Protein AF-A0A521ZST9-F1 (afdb_monomer_lite)

Sequence (198 aa):
MRGPTRIGIVVSRRSDLTQCVKGLERLALEESAKVVKLLPIMVLNSHWRHRQAVRFLRRLVKLVDCLIVATSDDPHLPAMIDAILRRELHDDRVRVIAVALSGWNHQATRATVLSMESARCHQMILRFGRQKNIGGKGFSRACAKASVGIHLNYTVMLTAGPKPEQLSLRRAIKIGRELKSGVPSQGCASGNLSRTPR

Secondary structure (DSSP, 8-state):
---PEEEEEEESSGGGHHHHHHHHHHHHHHHHTTSEEE---EE--TTS-HHHHHHHHHHHTTT-SEEEEEESS-THHHHHHHHHHHHTS---SSEEEEEEPP-SSHHHHHHHHHHHHT--S--EE-EETTEE--HHHHHHHHHHHHTTT-------------------HHHHHHHHHHTTTT----------------

Structure (mmCIF, N/CA/C/O backbone):
data_AF-A0A521ZST9-F1
#
_entry.id   AF-A0A521ZST9-F1
#
loop_
_atom_site.group_PDB
_atom_site.id
_atom_site.type_symbol
_atom_site.label_atom_id
_atom_site.label_alt_id
_atom_site.label_comp_id
_atom_site.label_asym_id
_atom_site.label_entity_id
_atom_site.label_seq_id
_atom_site.pdbx_PDB_ins_code
_atom_site.Cartn_x
_atom_site.Cartn_y
_atom_site.Cartn_z
_atom_site.occupancy
_atom_site.B_iso_or_equiv
_atom_site.auth_seq_id
_atom_site.auth_comp_id
_atom_site.auth_asym_id
_atom_site.auth_atom_id
_atom_site.pdbx_PDB_model_num
ATOM 1 N N . MET A 1 1 ? -22.284 7.324 14.109 1.00 52.59 1 MET A N 1
ATOM 2 C CA . MET A 1 1 ? -21.284 7.646 13.056 1.00 52.59 1 MET A CA 1
ATOM 3 C C . MET A 1 1 ? -20.396 6.423 12.831 1.00 52.59 1 MET A C 1
ATOM 5 O O . MET A 1 1 ? -20.215 5.675 13.786 1.00 52.59 1 MET A O 1
ATOM 9 N N . ARG A 1 2 ? -19.836 6.198 11.628 1.00 68.69 2 ARG A N 1
ATOM 10 C CA . ARG A 1 2 ? -18.696 5.262 11.480 1.00 68.69 2 ARG A CA 1
ATOM 11 C C . ARG A 1 2 ? -17.460 5.879 12.159 1.00 68.69 2 ARG A C 1
ATOM 13 O O . ARG A 1 2 ? -17.343 7.101 12.203 1.00 68.69 2 ARG A O 1
ATOM 20 N N . GLY A 1 3 ? -16.578 5.043 12.708 1.00 82.81 3 GLY A N 1
ATOM 21 C CA . GLY A 1 3 ? -15.287 5.480 13.256 1.00 82.81 3 GLY A CA 1
ATOM 22 C C . GLY A 1 3 ? -14.263 5.836 12.162 1.00 82.81 3 GLY A C 1
ATOM 23 O O . GLY A 1 3 ? -14.559 5.643 10.982 1.00 82.81 3 GLY A O 1
ATOM 24 N N . PRO A 1 4 ? -13.063 6.324 12.536 1.00 88.00 4 PRO A N 1
ATOM 25 C CA . PRO A 1 4 ? -12.003 6.666 11.585 1.00 88.00 4 PRO A CA 1
ATOM 26 C C . PRO A 1 4 ? -11.599 5.469 10.722 1.00 88.00 4 PRO A C 1
ATOM 28 O O . PRO A 1 4 ? -11.352 4.382 11.250 1.00 88.00 4 PRO A O 1
ATOM 31 N N . THR A 1 5 ? -11.462 5.680 9.411 1.00 89.31 5 THR A N 1
ATOM 32 C CA . THR A 1 5 ? -11.071 4.617 8.472 1.00 89.31 5 THR A CA 1
ATOM 33 C C . THR A 1 5 ? -9.635 4.178 8.744 1.00 89.31 5 THR A C 1
ATOM 35 O O . THR A 1 5 ? -8.707 4.990 8.710 1.00 89.31 5 THR A O 1
ATOM 38 N N . ARG A 1 6 ? -9.421 2.891 9.022 1.00 91.56 6 ARG A N 1
ATOM 39 C CA . ARG A 1 6 ? -8.116 2.376 9.445 1.00 91.56 6 ARG A CA 1
ATOM 40 C C . ARG A 1 6 ? -7.312 1.941 8.222 1.00 91.56 6 ARG A C 1
ATOM 42 O O . ARG A 1 6 ? -7.716 1.032 7.496 1.00 91.56 6 ARG A O 1
ATOM 49 N N . ILE A 1 7 ? -6.178 2.587 7.976 1.00 92.75 7 ILE A N 1
ATOM 50 C CA . ILE A 1 7 ? -5.399 2.416 6.742 1.00 92.75 7 ILE A CA 1
ATOM 51 C C . ILE A 1 7 ? -4.056 1.762 7.063 1.00 92.75 7 ILE A C 1
ATOM 53 O O . ILE A 1 7 ? -3.314 2.229 7.924 1.00 92.75 7 ILE A O 1
ATOM 57 N N . GLY A 1 8 ? -3.725 0.693 6.341 1.00 92.25 8 GLY A N 1
ATOM 58 C CA . GLY A 1 8 ? -2.367 0.162 6.244 1.00 92.25 8 GLY A CA 1
ATOM 59 C C . GLY A 1 8 ? -1.724 0.564 4.919 1.00 92.25 8 GLY A C 1
ATOM 60 O O . GLY A 1 8 ? -2.410 0.728 3.910 1.00 92.25 8 GLY A O 1
ATOM 61 N N . ILE A 1 9 ? -0.401 0.712 4.905 1.00 93.00 9 ILE A N 1
ATOM 62 C CA . ILE A 1 9 ? 0.363 1.029 3.693 1.00 93.00 9 ILE A CA 1
ATOM 63 C C . ILE A 1 9 ? 1.504 0.034 3.558 1.00 93.00 9 ILE A C 1
ATOM 65 O O . ILE A 1 9 ? 2.239 -0.196 4.517 1.00 93.00 9 ILE A O 1
ATOM 69 N N . VAL A 1 10 ? 1.662 -0.519 2.361 1.00 92.19 10 VAL A N 1
ATOM 70 C CA . VAL A 1 10 ? 2.727 -1.451 2.000 1.00 92.19 10 VAL A CA 1
ATOM 71 C C . VAL A 1 10 ? 3.489 -0.896 0.803 1.00 92.19 10 VAL A C 1
ATOM 73 O O . VAL A 1 10 ? 2.869 -0.486 -0.178 1.00 92.19 10 VAL A O 1
ATOM 76 N N . VAL A 1 11 ? 4.820 -0.910 0.863 1.00 92.12 11 VAL A N 1
ATOM 77 C CA . VAL A 1 11 ? 5.685 -0.578 -0.277 1.00 92.12 11 VAL A CA 1
ATOM 78 C C . VAL A 1 11 ? 6.697 -1.685 -0.567 1.00 92.12 11 VAL A C 1
ATOM 80 O O . VAL A 1 11 ? 7.144 -2.358 0.362 1.00 92.12 11 VAL A O 1
ATOM 83 N N . SER A 1 12 ? 7.094 -1.865 -1.830 1.00 88.69 12 SER A N 1
ATOM 84 C CA . SER A 1 12 ? 8.064 -2.912 -2.203 1.00 88.69 12 SER A CA 1
ATOM 85 C C . SER A 1 12 ? 9.460 -2.702 -1.612 1.00 88.69 12 SER A C 1
ATOM 87 O O . SER A 1 12 ? 10.134 -3.659 -1.229 1.00 88.69 12 SER A O 1
ATOM 89 N N . ARG A 1 13 ? 9.912 -1.447 -1.517 1.00 90.06 13 ARG A N 1
ATOM 90 C CA . ARG A 1 13 ? 11.264 -1.081 -1.072 1.00 90.06 13 ARG A CA 1
ATOM 91 C C . ARG A 1 13 ? 11.296 0.314 -0.449 1.00 90.06 13 ARG A C 1
ATOM 93 O O . ARG A 1 13 ? 10.461 1.164 -0.733 1.00 90.06 13 ARG A O 1
ATOM 100 N N . ARG A 1 14 ? 12.305 0.586 0.387 1.00 91.19 14 ARG A N 1
ATOM 101 C CA . ARG A 1 14 ? 12.442 1.873 1.105 1.00 91.19 14 ARG A CA 1
ATOM 102 C C . ARG A 1 14 ? 12.535 3.091 0.166 1.00 91.19 14 ARG A C 1
ATOM 104 O O . ARG A 1 14 ? 12.069 4.163 0.537 1.00 91.19 14 ARG A O 1
ATOM 111 N N . SER A 1 15 ? 13.052 2.928 -1.054 1.00 90.12 15 SER A N 1
ATOM 112 C CA . SER A 1 15 ? 13.114 3.985 -2.077 1.00 90.12 15 SER A CA 1
ATOM 113 C C . SER A 1 15 ? 11.750 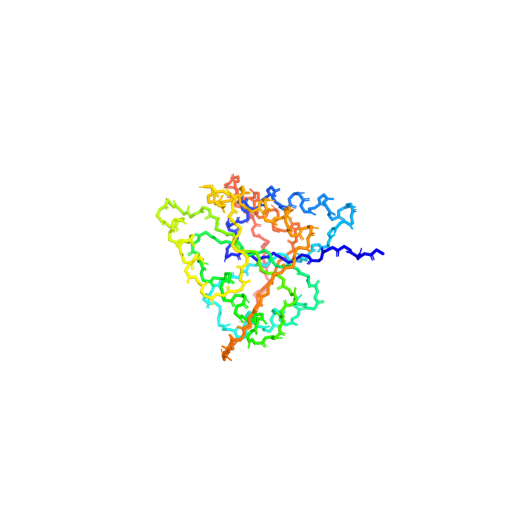4.390 -2.655 1.00 90.12 15 SER A C 1
ATOM 115 O O . SER A 1 15 ? 11.595 5.541 -3.063 1.00 90.12 15 SER A O 1
ATOM 117 N N . ASP A 1 16 ? 10.730 3.524 -2.614 1.00 90.31 16 ASP A N 1
ATOM 118 C CA . ASP A 1 16 ? 9.359 3.851 -3.050 1.00 90.31 16 ASP A CA 1
ATOM 119 C C . ASP A 1 16 ? 8.745 4.996 -2.223 1.00 90.31 16 ASP A C 1
ATOM 121 O O . ASP A 1 16 ? 7.932 5.786 -2.717 1.00 90.31 16 ASP A O 1
ATOM 125 N N . LEU A 1 17 ? 9.170 5.125 -0.960 1.00 92.75 17 LEU A N 1
ATOM 126 C CA . LEU A 1 17 ? 8.681 6.138 -0.023 1.00 92.75 17 LEU A CA 1
ATOM 127 C C . LEU A 1 17 ? 8.917 7.569 -0.530 1.00 92.75 17 LEU A C 1
ATOM 129 O O . LEU A 1 17 ? 8.113 8.448 -0.226 1.00 92.75 17 LEU A O 1
ATOM 133 N N . THR A 1 18 ? 9.948 7.789 -1.357 1.00 93.31 18 THR A N 1
ATOM 134 C CA . THR A 1 18 ? 10.250 9.084 -2.003 1.00 93.31 18 THR A CA 1
ATOM 135 C C . THR A 1 18 ? 9.098 9.600 -2.875 1.00 93.31 18 THR A C 1
ATOM 137 O O . THR A 1 18 ? 8.862 10.808 -2.950 1.00 93.31 18 THR A O 1
ATOM 140 N N . GLN A 1 19 ? 8.339 8.690 -3.495 1.00 92.12 19 GLN A N 1
ATOM 141 C CA . GLN A 1 19 ? 7.158 9.004 -4.302 1.00 92.12 19 GLN A CA 1
ATOM 142 C C . GLN A 1 19 ? 5.890 9.082 -3.441 1.00 92.12 19 GLN A C 1
ATOM 144 O O . GLN A 1 19 ? 4.966 9.828 -3.763 1.00 92.12 19 GLN A O 1
ATOM 149 N N . CYS A 1 20 ? 5.857 8.352 -2.324 1.00 94.06 20 CYS A N 1
ATOM 150 C CA . CYS A 1 20 ? 4.707 8.287 -1.424 1.00 94.06 20 CYS A CA 1
ATOM 151 C C . CYS A 1 20 ? 4.495 9.568 -0.593 1.00 94.06 20 CYS A C 1
ATOM 153 O O . CYS A 1 20 ? 3.366 9.833 -0.182 1.00 94.06 20 CYS A O 1
ATOM 155 N N . VAL A 1 21 ? 5.549 10.369 -0.360 1.00 94.00 21 VAL A N 1
ATOM 156 C CA . VAL A 1 21 ? 5.586 11.512 0.584 1.00 94.00 21 VAL A CA 1
ATOM 157 C C . VAL A 1 21 ? 4.298 12.353 0.607 1.00 94.00 21 VAL A C 1
ATOM 159 O O . VAL A 1 21 ? 3.664 12.436 1.654 1.00 94.00 21 VAL A O 1
ATOM 162 N N . LYS A 1 22 ? 3.837 12.888 -0.536 1.00 92.88 22 LYS A N 1
ATOM 163 C CA . LYS A 1 22 ? 2.637 13.757 -0.589 1.00 92.88 22 LYS A CA 1
ATOM 164 C C . LYS A 1 22 ? 1.322 13.055 -0.215 1.00 92.88 22 LYS A C 1
ATOM 166 O O . LYS A 1 22 ? 0.363 13.713 0.177 1.00 92.88 22 LYS A O 1
ATOM 171 N N . GLY A 1 23 ? 1.242 11.732 -0.360 1.00 93.88 23 GLY A N 1
ATOM 172 C CA . GLY A 1 23 ? 0.107 10.945 0.132 1.00 93.88 23 GLY A CA 1
ATOM 173 C C . GLY A 1 23 ? 0.193 10.686 1.637 1.00 93.88 23 GLY A C 1
ATOM 174 O O . GLY A 1 23 ? -0.817 10.773 2.327 1.00 93.88 23 GLY A O 1
ATOM 175 N N . LEU A 1 24 ? 1.401 10.449 2.159 1.00 94.69 24 LEU A N 1
ATOM 176 C CA . LEU A 1 24 ? 1.635 10.279 3.599 1.00 94.69 24 LEU A CA 1
ATOM 177 C C . LEU A 1 24 ? 1.376 11.576 4.376 1.00 94.69 24 LEU A C 1
ATOM 179 O O . LEU A 1 24 ? 0.752 11.541 5.430 1.00 94.69 24 LEU A O 1
ATOM 183 N N . GLU A 1 25 ? 1.798 12.718 3.832 1.00 94.88 25 GLU A N 1
ATOM 184 C CA . GLU A 1 25 ? 1.539 14.047 4.400 1.00 94.88 25 GLU A CA 1
ATOM 185 C C . GLU A 1 25 ? 0.033 14.357 4.433 1.00 94.88 25 GLU A C 1
ATOM 187 O O . GLU A 1 25 ? -0.469 14.832 5.449 1.00 94.88 25 GLU A O 1
ATOM 192 N N . ARG A 1 26 ? -0.718 13.987 3.382 1.00 94.56 26 ARG A N 1
ATOM 193 C CA . ARG A 1 26 ? -2.189 14.063 3.387 1.00 94.56 26 ARG A CA 1
ATOM 194 C C . ARG A 1 26 ? -2.807 13.179 4.476 1.00 94.56 26 ARG A C 1
ATOM 196 O O . ARG A 1 26 ? -3.662 13.654 5.216 1.00 94.56 26 ARG A O 1
ATOM 203 N N . LEU A 1 27 ? -2.388 11.916 4.586 1.00 93.25 27 LEU A N 1
ATOM 204 C CA . LEU A 1 27 ? -2.947 11.000 5.586 1.00 93.25 27 LEU A CA 1
ATOM 205 C C . LEU A 1 27 ? -2.609 11.417 7.023 1.00 93.25 27 LEU A C 1
ATOM 207 O O . LEU A 1 27 ? -3.42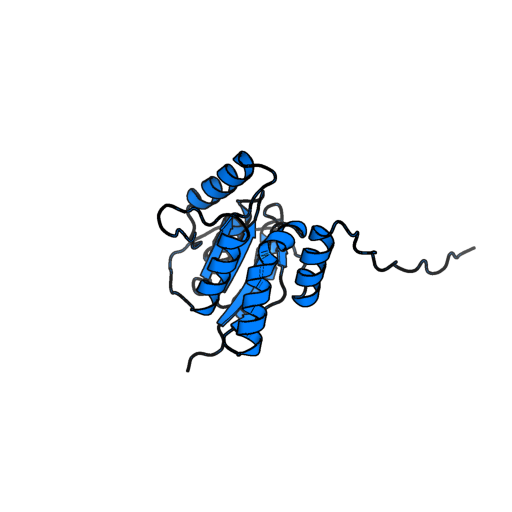6 11.196 7.905 1.00 93.25 27 LEU A O 1
ATOM 211 N N . ALA A 1 28 ? -1.466 12.066 7.263 1.00 93.25 28 ALA A N 1
ATOM 212 C CA . ALA A 1 28 ? -1.138 12.631 8.573 1.00 93.25 28 ALA A CA 1
ATOM 213 C C . ALA A 1 28 ? -2.077 13.792 8.967 1.00 93.25 28 ALA A C 1
ATOM 215 O O . ALA A 1 28 ? -2.473 13.898 10.128 1.00 93.25 28 ALA A O 1
ATOM 216 N N . LEU A 1 29 ? -2.488 14.630 8.005 1.00 93.75 29 LEU A N 1
ATOM 217 C CA . LEU A 1 29 ? -3.507 15.663 8.232 1.00 93.75 29 LEU A CA 1
ATOM 218 C C . LEU A 1 29 ? -4.882 15.031 8.505 1.00 93.75 29 LEU A C 1
ATOM 220 O O . LEU A 1 29 ? -5.529 15.377 9.493 1.00 93.75 29 LEU A O 1
ATOM 224 N N . GLU A 1 30 ? -5.296 14.052 7.695 1.00 92.88 30 GLU A N 1
ATOM 225 C CA . GLU A 1 30 ? -6.561 13.319 7.881 1.00 92.88 30 GLU A CA 1
ATOM 226 C C . GLU A 1 30 ? -6.585 12.502 9.195 1.00 92.88 30 GLU A C 1
ATOM 228 O O . GLU A 1 30 ? -7.649 12.321 9.788 1.00 92.88 30 GLU A O 1
ATOM 233 N N . GLU A 1 31 ? -5.430 12.049 9.694 1.00 92.50 31 GLU A N 1
ATOM 234 C CA . GLU A 1 31 ? -5.282 11.395 11.003 1.00 92.50 31 GLU A CA 1
ATOM 235 C C . GLU A 1 31 ? -5.409 12.397 12.157 1.00 92.50 31 GLU A C 1
ATOM 237 O O . GLU A 1 31 ? -6.136 12.139 13.117 1.00 92.50 31 GLU A O 1
ATOM 242 N N . SER A 1 32 ? -4.785 13.577 12.049 1.00 90.94 32 SER A N 1
ATOM 243 C CA . SER A 1 32 ? -4.935 14.641 13.055 1.00 90.94 32 SER A CA 1
ATOM 244 C C . SER A 1 32 ? -6.386 15.136 13.172 1.00 90.94 32 SER A C 1
ATOM 246 O O . SER A 1 32 ? -6.866 15.405 14.273 1.00 90.94 32 SER A O 1
ATOM 248 N N . ALA A 1 33 ? -7.117 15.141 12.052 1.00 91.75 33 ALA A N 1
ATOM 249 C CA . ALA A 1 33 ? -8.547 15.430 11.978 1.00 91.75 33 ALA A CA 1
ATOM 250 C C . ALA A 1 33 ? -9.451 14.249 12.402 1.00 91.75 33 ALA A C 1
ATOM 252 O O . ALA A 1 33 ? -10.673 14.364 12.335 1.00 91.75 33 ALA A O 1
ATOM 253 N N . LYS A 1 34 ? -8.878 13.112 12.831 1.00 91.38 34 LYS A N 1
ATOM 254 C CA . LYS A 1 34 ? -9.589 11.878 13.225 1.00 91.38 34 LYS A CA 1
ATOM 255 C C . LYS A 1 34 ? -10.499 11.292 12.127 1.00 91.38 34 LYS A C 1
ATOM 257 O O . LYS A 1 34 ? -11.449 10.576 12.436 1.00 91.38 34 LYS A O 1
ATOM 262 N N . VAL A 1 35 ? -10.205 11.561 10.852 1.00 90.12 35 VAL A N 1
ATOM 263 C CA . VAL A 1 35 ? -10.904 10.979 9.686 1.00 90.12 35 VAL A CA 1
ATOM 264 C C . VAL A 1 35 ? -10.354 9.586 9.373 1.00 90.12 35 VAL A C 1
ATOM 266 O O . VAL A 1 35 ? -11.106 8.669 9.034 1.00 90.12 35 VAL A O 1
ATOM 269 N N . VAL A 1 36 ? -9.041 9.406 9.530 1.00 90.75 36 VAL A N 1
ATOM 270 C CA . VAL A 1 36 ? -8.360 8.113 9.379 1.00 90.75 36 VAL A CA 1
ATOM 271 C C . VAL A 1 36 ? -7.577 7.742 10.633 1.00 90.75 36 VAL A C 1
ATOM 273 O O . VAL A 1 36 ? -7.308 8.580 11.490 1.00 90.75 36 VAL A O 1
ATOM 276 N N . LYS A 1 37 ? -7.185 6.471 10.722 1.00 91.44 37 LYS A N 1
ATOM 277 C CA . LYS A 1 37 ? -6.164 5.987 11.655 1.00 91.44 37 LYS A CA 1
ATOM 278 C C . LYS A 1 37 ? -5.109 5.232 10.859 1.00 91.44 37 LYS A C 1
ATOM 280 O O . LYS A 1 37 ? -5.421 4.210 10.244 1.00 91.44 37 LYS A O 1
ATOM 285 N N . LEU A 1 38 ? -3.881 5.732 10.842 1.00 88.00 38 LEU A N 1
ATOM 286 C CA . LEU A 1 38 ? -2.803 5.202 10.024 1.00 88.00 38 LEU A CA 1
ATOM 287 C C . LEU A 1 38 ? -1.974 4.191 10.824 1.00 88.00 38 LEU A C 1
ATOM 289 O O . LEU A 1 38 ? -1.477 4.460 11.916 1.00 88.00 38 LEU A O 1
ATOM 293 N N . LEU A 1 39 ? -1.834 2.987 10.279 1.00 87.81 39 LEU A N 1
ATOM 294 C CA . LEU A 1 39 ? -1.008 1.942 10.872 1.00 87.81 39 LEU A CA 1
ATOM 295 C C . LEU A 1 39 ? 0.470 2.070 10.454 1.00 87.81 39 LEU A C 1
ATOM 297 O O . LEU A 1 39 ? 0.777 2.729 9.456 1.00 87.81 39 LEU A O 1
ATOM 301 N N . PRO A 1 40 ? 1.397 1.423 11.194 1.00 83.06 40 PRO A N 1
ATOM 302 C CA . PRO A 1 40 ? 2.804 1.287 10.813 1.00 83.06 40 PRO A CA 1
ATOM 303 C C . PRO A 1 40 ? 2.979 0.926 9.328 1.00 83.06 40 PRO A C 1
ATOM 305 O O . PRO A 1 40 ? 2.350 -0.011 8.843 1.00 83.06 40 PRO A O 1
ATOM 308 N N . ILE A 1 41 ? 3.812 1.676 8.600 1.00 87.06 41 ILE A N 1
ATOM 309 C CA . ILE A 1 41 ? 4.038 1.487 7.160 1.00 87.06 41 ILE A CA 1
ATOM 310 C C . ILE A 1 41 ? 4.976 0.298 6.943 1.00 87.06 41 ILE A C 1
ATOM 312 O O . ILE A 1 41 ? 6.033 0.191 7.560 1.00 87.06 41 ILE A O 1
ATOM 316 N N . MET A 1 42 ? 4.603 -0.603 6.045 1.00 86.50 42 MET A N 1
ATOM 317 C CA . MET A 1 42 ? 5.317 -1.852 5.806 1.00 86.50 42 MET A CA 1
ATOM 318 C C . MET A 1 42 ? 6.220 -1.735 4.582 1.00 86.50 42 MET A C 1
ATOM 320 O O . MET A 1 42 ? 5.826 -1.160 3.568 1.00 86.50 42 MET A O 1
ATOM 324 N N . VAL A 1 43 ? 7.401 -2.346 4.656 1.00 87.38 43 VAL A N 1
ATOM 325 C CA . VAL A 1 43 ? 8.222 -2.655 3.481 1.00 87.38 43 VAL A CA 1
ATOM 326 C C . VAL A 1 43 ? 8.165 -4.168 3.298 1.00 87.38 43 VAL A C 1
ATOM 328 O O . VAL A 1 43 ? 8.488 -4.900 4.228 1.00 87.38 43 VAL A O 1
ATOM 331 N N . LEU A 1 44 ? 7.678 -4.624 2.148 1.00 83.88 44 LEU A N 1
ATOM 332 C CA . LEU A 1 44 ? 7.356 -6.023 1.844 1.00 83.88 44 LEU A CA 1
ATOM 333 C C . LEU A 1 44 ? 7.480 -6.199 0.331 1.00 83.88 44 LEU A C 1
ATOM 335 O O . LEU A 1 44 ? 6.842 -5.437 -0.381 1.00 83.88 44 LEU A O 1
ATOM 339 N N . ASN A 1 45 ? 8.231 -7.184 -0.165 1.00 81.38 45 ASN A N 1
ATOM 340 C CA . ASN A 1 45 ? 8.292 -7.493 -1.604 1.00 81.38 45 ASN A CA 1
ATOM 341 C C . ASN A 1 45 ? 7.723 -8.892 -1.909 1.00 81.38 45 ASN A C 1
ATOM 343 O O . ASN A 1 45 ? 7.583 -9.720 -1.006 1.00 81.38 45 ASN A O 1
ATOM 347 N N . SER A 1 46 ? 7.356 -9.159 -3.163 1.00 77.44 46 SER A N 1
ATOM 348 C CA . SER A 1 46 ? 6.673 -10.401 -3.562 1.00 77.44 46 SER A CA 1
ATOM 349 C C . SER A 1 46 ? 7.530 -11.664 -3.453 1.00 77.44 46 SER A C 1
ATOM 351 O O . SER A 1 46 ? 6.988 -12.760 -3.319 1.00 77.44 46 SER A O 1
ATOM 353 N N . HIS A 1 47 ? 8.861 -11.538 -3.406 1.00 74.31 47 HIS A N 1
ATOM 354 C CA . HIS A 1 47 ? 9.765 -12.666 -3.156 1.00 74.31 47 HIS A CA 1
ATOM 355 C C . HIS A 1 47 ? 9.729 -13.151 -1.691 1.00 74.31 47 HIS A C 1
ATOM 357 O O . HIS A 1 47 ? 10.416 -14.109 -1.321 1.00 74.31 47 HIS A O 1
ATOM 363 N N . TRP A 1 48 ? 8.919 -12.530 -0.826 1.00 67.19 48 TRP A N 1
ATOM 364 C CA . TRP A 1 48 ? 8.708 -13.014 0.532 1.00 67.19 48 TRP A CA 1
ATOM 365 C C . TRP A 1 48 ? 7.819 -14.259 0.504 1.00 67.19 48 TRP A C 1
ATOM 367 O O . TRP A 1 48 ? 6.638 -14.208 0.174 1.00 67.19 48 TRP A O 1
ATOM 377 N N . ARG A 1 49 ? 8.407 -15.383 0.930 1.00 64.31 49 ARG A N 1
ATOM 378 C CA . ARG A 1 49 ? 7.757 -16.684 1.190 1.00 64.31 49 ARG A CA 1
ATOM 379 C C . ARG A 1 49 ? 6.297 -16.510 1.701 1.00 64.31 49 ARG A C 1
ATOM 381 O O . ARG A 1 49 ? 6.051 -15.771 2.639 1.00 64.31 49 ARG A O 1
ATOM 388 N N . HIS A 1 50 ? 5.312 -17.211 1.143 1.00 69.56 50 HIS A N 1
ATOM 389 C CA . HIS A 1 50 ? 3.885 -16.832 1.252 1.00 69.56 50 HIS A CA 1
ATOM 390 C C . HIS A 1 50 ? 3.251 -16.669 2.673 1.00 69.56 50 HIS A C 1
ATOM 392 O O . HIS A 1 50 ? 2.725 -15.598 2.984 1.00 69.56 50 HIS A O 1
ATOM 398 N N . ARG A 1 51 ? 3.381 -17.648 3.600 1.00 67.25 51 ARG A N 1
ATOM 399 C CA . ARG A 1 51 ? 3.004 -17.512 5.041 1.00 67.25 51 ARG A CA 1
ATOM 400 C C . ARG A 1 51 ? 3.698 -16.322 5.716 1.00 67.25 51 ARG A C 1
ATOM 402 O O . ARG A 1 51 ? 3.254 -15.965 6.808 1.00 67.25 51 ARG A O 1
ATOM 409 N N . GLN A 1 52 ? 4.768 -15.739 5.143 1.00 74.88 52 GLN A N 1
ATOM 410 C CA . GLN A 1 52 ? 5.343 -14.486 5.640 1.00 74.88 52 GLN A CA 1
ATOM 411 C C . GLN A 1 52 ? 4.222 -13.445 5.661 1.00 74.88 52 GLN A C 1
ATOM 413 O O . GLN A 1 52 ? 3.672 -13.116 6.716 1.00 74.88 52 GLN A O 1
ATOM 418 N N . ALA A 1 53 ? 3.843 -13.000 4.465 1.00 75.94 53 ALA A N 1
ATOM 419 C CA . ALA A 1 53 ? 2.817 -12.008 4.259 1.00 75.94 53 ALA A CA 1
ATOM 420 C C . ALA A 1 53 ? 1.502 -12.461 4.911 1.00 75.94 53 ALA A C 1
ATOM 422 O O . ALA A 1 53 ? 0.902 -11.654 5.603 1.00 75.94 53 ALA A O 1
ATOM 423 N N . VAL A 1 54 ? 1.124 -13.746 4.871 1.00 79.69 54 VAL A N 1
ATOM 424 C CA . VAL A 1 54 ? -0.093 -14.236 5.557 1.00 79.69 54 VAL A CA 1
ATOM 425 C C . VAL A 1 54 ?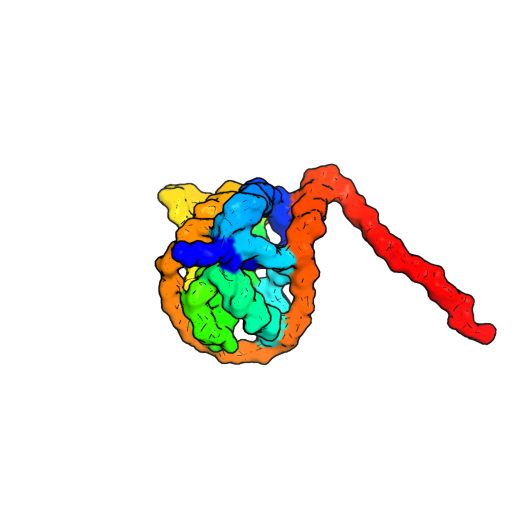 -0.063 -14.038 7.068 1.00 79.69 54 VAL A C 1
ATOM 427 O O . VAL A 1 54 ? -0.997 -13.458 7.610 1.00 79.69 54 VAL A O 1
ATOM 430 N N . ARG A 1 55 ? 0.959 -14.510 7.796 1.00 83.56 55 ARG A N 1
ATOM 431 C CA . ARG A 1 55 ? 0.951 -14.444 9.274 1.00 83.56 55 ARG A CA 1
ATOM 432 C C . ARG A 1 55 ? 1.002 -13.011 9.795 1.00 83.56 55 ARG A C 1
ATOM 434 O O . ARG A 1 55 ? 0.538 -12.746 10.903 1.00 83.56 55 ARG A O 1
ATOM 441 N N . PHE A 1 56 ? 1.532 -12.099 8.990 1.00 83.81 56 PHE A N 1
ATOM 442 C CA . PHE A 1 56 ? 1.487 -10.670 9.245 1.00 83.81 56 PHE A CA 1
ATOM 443 C C . PHE A 1 56 ? 0.143 -10.042 8.850 1.00 83.81 56 PHE A C 1
ATOM 445 O O . PHE A 1 56 ? -0.494 -9.405 9.689 1.00 83.81 56 PHE A O 1
ATOM 452 N N . LEU A 1 57 ? -0.348 -10.289 7.633 1.00 86.25 57 LEU A N 1
ATOM 453 C CA . LEU A 1 57 ? -1.644 -9.806 7.157 1.00 86.25 57 LEU A CA 1
ATOM 454 C C . LEU A 1 57 ? -2.781 -10.305 8.065 1.00 86.25 57 LEU A C 1
ATOM 456 O O . LEU A 1 57 ? -3.641 -9.513 8.414 1.00 86.25 57 LEU A O 1
ATOM 460 N N . ARG A 1 58 ? -2.725 -11.533 8.603 1.00 87.25 58 ARG A N 1
ATOM 461 C CA . ARG A 1 58 ? -3.673 -12.083 9.602 1.00 87.25 58 ARG A CA 1
ATOM 462 C C . ARG A 1 58 ? -3.781 -11.250 10.886 1.00 87.25 58 ARG A C 1
ATOM 464 O O . ARG A 1 58 ? -4.798 -11.314 11.575 1.00 87.25 58 ARG A O 1
ATOM 471 N N . ARG A 1 59 ? -2.732 -10.493 11.227 1.00 87.38 59 ARG A N 1
ATOM 472 C CA . ARG A 1 59 ? -2.745 -9.497 12.311 1.00 87.38 59 ARG A CA 1
ATOM 473 C C . ARG A 1 59 ? -3.253 -8.154 11.786 1.00 87.38 59 ARG A C 1
ATOM 475 O O . ARG A 1 59 ? -4.126 -7.556 12.405 1.00 87.38 59 ARG A O 1
ATOM 482 N N . LEU A 1 60 ? -2.759 -7.722 10.625 1.00 86.69 60 LEU A N 1
ATOM 483 C CA . LEU A 1 60 ? -3.095 -6.441 10.005 1.00 86.69 60 LEU A CA 1
ATOM 484 C C . LEU A 1 60 ? -4.587 -6.300 9.648 1.00 86.69 60 LEU A C 1
ATOM 486 O O . LEU A 1 60 ? -5.169 -5.271 9.966 1.00 86.69 60 LEU A O 1
ATOM 490 N N . VAL A 1 61 ? -5.233 -7.319 9.066 1.00 87.31 61 VAL A N 1
ATOM 491 C CA . VAL A 1 61 ? -6.651 -7.280 8.626 1.00 87.31 61 VAL A CA 1
ATOM 492 C C . VAL A 1 61 ? -7.653 -7.075 9.758 1.00 87.31 61 VAL A C 1
ATOM 494 O O . VAL A 1 61 ? -8.770 -6.614 9.545 1.00 87.31 61 VAL A O 1
ATOM 497 N N . LYS A 1 62 ? -7.262 -7.385 10.997 1.00 86.75 62 LYS A N 1
ATOM 498 C CA . LYS A 1 62 ? -8.078 -7.087 12.181 1.00 86.75 62 LYS A CA 1
ATOM 499 C C . LYS A 1 62 ? -8.029 -5.597 12.535 1.00 86.75 62 LYS A C 1
ATOM 501 O O . LYS A 1 62 ? -8.945 -5.081 13.172 1.00 86.75 62 LYS A O 1
ATOM 506 N N . LEU A 1 63 ? -6.969 -4.912 12.107 1.00 88.06 63 LEU A N 1
ATOM 507 C CA . LEU A 1 63 ? -6.623 -3.538 12.458 1.00 88.06 63 LEU A CA 1
ATOM 508 C C . LEU A 1 63 ? -6.886 -2.528 11.330 1.00 88.06 63 LEU A C 1
ATOM 510 O O . LEU A 1 63 ? -6.980 -1.347 11.643 1.00 88.06 63 LEU A O 1
ATOM 514 N N . VAL A 1 64 ? -7.013 -2.961 10.069 1.00 90.50 64 VAL A N 1
ATOM 515 C CA . VAL A 1 64 ? -7.319 -2.104 8.905 1.00 90.50 64 VAL A CA 1
ATOM 516 C C . VAL A 1 64 ? -8.731 -2.320 8.361 1.00 90.50 64 VAL A C 1
ATOM 518 O O . VAL A 1 64 ? -9.329 -3.375 8.548 1.00 90.50 64 VAL A O 1
ATOM 521 N N . ASP A 1 65 ? -9.206 -1.328 7.616 1.00 89.44 65 ASP A N 1
ATOM 522 C CA . ASP A 1 65 ? -10.339 -1.391 6.686 1.00 89.44 65 ASP A CA 1
ATOM 523 C C . ASP A 1 65 ? -9.854 -1.310 5.220 1.00 89.44 65 ASP A C 1
ATOM 525 O O . ASP A 1 65 ? -10.516 -1.791 4.299 1.00 89.44 65 ASP A O 1
ATOM 529 N N . CYS A 1 66 ? -8.667 -0.732 4.990 1.00 89.62 66 CYS A N 1
ATOM 530 C CA . CYS A 1 66 ? -8.058 -0.579 3.669 1.00 89.62 66 CYS A CA 1
ATOM 531 C C . CYS A 1 66 ? -6.528 -0.748 3.715 1.00 89.62 66 CYS A C 1
ATOM 533 O O . CYS A 1 66 ? -5.867 -0.269 4.638 1.00 89.62 66 CYS A O 1
ATOM 535 N N . LEU A 1 67 ? -5.956 -1.363 2.678 1.00 91.62 67 LEU A N 1
ATOM 536 C CA . LEU A 1 67 ? -4.524 -1.385 2.382 1.00 91.62 67 LEU A CA 1
ATOM 537 C C . LEU A 1 67 ? -4.232 -0.600 1.105 1.00 91.62 67 LEU A C 1
ATOM 539 O O . LEU A 1 67 ? -4.863 -0.835 0.079 1.00 91.62 67 LEU A O 1
ATOM 543 N N . ILE A 1 68 ? -3.238 0.283 1.145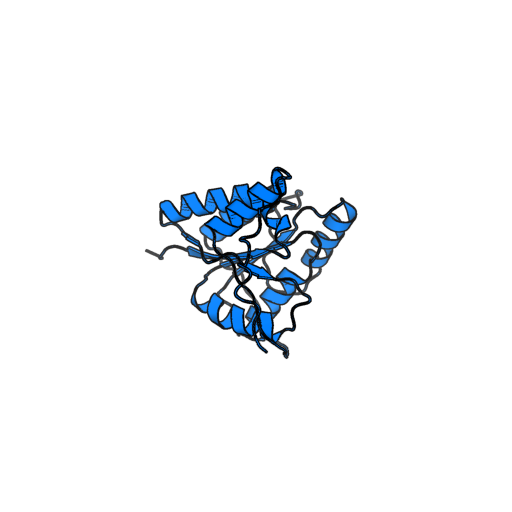 1.00 92.19 68 ILE A N 1
ATOM 544 C CA . ILE A 1 68 ? -2.633 0.874 -0.054 1.00 92.19 68 ILE A CA 1
ATOM 545 C C . ILE A 1 68 ? -1.326 0.127 -0.311 1.00 92.19 68 ILE A C 1
ATOM 547 O O . ILE A 1 68 ? -0.436 0.149 0.538 1.00 92.19 68 ILE A O 1
ATOM 551 N N . VAL A 1 69 ? -1.201 -0.533 -1.461 1.00 91.94 69 VAL A N 1
ATOM 552 C CA . VAL A 1 69 ? 0.013 -1.260 -1.852 1.00 91.94 69 VAL A CA 1
ATOM 553 C C . VAL A 1 69 ? 0.650 -0.551 -3.038 1.00 91.94 69 VAL A C 1
ATOM 555 O O . VAL A 1 69 ? 0.060 -0.496 -4.117 1.00 91.94 69 VAL A O 1
ATOM 558 N N . ALA A 1 70 ? 1.851 -0.010 -2.841 1.00 90.50 70 ALA A N 1
ATOM 559 C CA . ALA A 1 70 ? 2.540 0.803 -3.833 1.00 90.50 70 ALA A CA 1
ATOM 560 C C . ALA A 1 70 ? 3.903 0.218 -4.215 1.00 90.50 70 ALA A C 1
ATOM 562 O O . ALA A 1 70 ? 4.712 -0.122 -3.356 1.00 90.50 70 ALA A O 1
ATOM 563 N N . THR A 1 71 ? 4.170 0.093 -5.511 1.00 90.31 71 THR A N 1
ATOM 564 C CA . THR A 1 71 ? 5.389 -0.561 -6.002 1.00 90.31 71 THR A CA 1
ATOM 565 C C . THR A 1 71 ? 5.799 -0.049 -7.374 1.00 90.31 71 THR A C 1
ATOM 567 O O . THR A 1 71 ? 4.949 0.262 -8.206 1.00 90.31 71 THR A O 1
ATOM 570 N N . SER A 1 72 ? 7.108 0.066 -7.589 1.00 85.12 72 SER A N 1
ATOM 571 C CA . SER A 1 72 ? 7.724 0.571 -8.819 1.00 85.12 72 SER A CA 1
ATOM 572 C C . SER A 1 72 ? 8.211 -0.549 -9.748 1.00 85.12 72 SER A C 1
ATOM 574 O O . SER A 1 72 ? 7.858 -0.543 -10.926 1.00 85.12 72 SER A O 1
ATOM 576 N N . ASP A 1 73 ? 8.944 -1.534 -9.214 1.00 81.44 73 ASP A N 1
ATOM 577 C CA . ASP A 1 73 ? 9.546 -2.642 -9.982 1.00 81.44 73 ASP A CA 1
ATOM 578 C C . ASP A 1 73 ? 9.070 -4.047 -9.521 1.00 81.44 73 ASP A C 1
ATOM 580 O O . ASP A 1 73 ? 9.594 -5.052 -9.990 1.00 81.44 73 ASP A O 1
ATOM 584 N N . ASP A 1 74 ? 8.096 -4.147 -8.604 1.00 82.12 74 ASP A N 1
ATOM 585 C CA . ASP A 1 74 ? 7.593 -5.418 -8.041 1.00 82.12 74 ASP A CA 1
ATOM 586 C C . ASP A 1 74 ? 6.053 -5.534 -8.168 1.00 82.12 74 ASP A C 1
ATOM 588 O O . ASP A 1 74 ? 5.315 -5.519 -7.177 1.00 82.12 74 ASP A O 1
ATOM 592 N N . PRO A 1 75 ? 5.512 -5.633 -9.397 1.00 81.38 75 PRO A N 1
ATOM 593 C CA . PRO A 1 75 ? 4.067 -5.591 -9.634 1.00 81.38 75 PRO A CA 1
ATOM 594 C C . PRO A 1 75 ? 3.274 -6.762 -9.054 1.00 81.38 75 PRO A C 1
ATOM 596 O O . PRO A 1 75 ? 2.048 -6.681 -8.962 1.00 81.38 75 PRO A O 1
ATOM 599 N N . HIS A 1 76 ? 3.940 -7.851 -8.673 1.00 85.69 76 HIS A N 1
ATOM 600 C CA . HIS A 1 76 ? 3.279 -9.013 -8.090 1.00 85.69 76 HIS A CA 1
ATOM 601 C C . HIS A 1 76 ? 2.861 -8.770 -6.634 1.00 85.69 76 HIS A C 1
ATOM 603 O O . HIS A 1 76 ? 1.960 -9.447 -6.147 1.00 85.69 76 HIS A O 1
ATOM 609 N N . LEU A 1 77 ? 3.454 -7.788 -5.944 1.00 86.94 77 LEU A N 1
ATOM 610 C CA . LEU A 1 77 ? 3.188 -7.501 -4.533 1.00 86.94 77 LEU A CA 1
ATOM 611 C C . LEU A 1 77 ? 1.709 -7.159 -4.226 1.00 86.94 77 LEU A C 1
ATOM 613 O O . LEU A 1 77 ? 1.145 -7.821 -3.351 1.00 86.94 77 LEU A O 1
ATOM 617 N N . PRO A 1 78 ? 1.033 -6.209 -4.915 1.00 88.19 78 PRO A N 1
ATOM 618 C CA . PRO A 1 78 ? -0.403 -5.971 -4.732 1.00 88.19 78 PRO A CA 1
ATOM 619 C C . PRO A 1 78 ? -1.263 -7.221 -4.946 1.00 88.19 78 PRO A C 1
ATOM 621 O O . PRO A 1 78 ? -2.110 -7.535 -4.107 1.00 88.19 78 PRO A O 1
ATOM 624 N N . ALA A 1 79 ? -0.985 -7.977 -6.012 1.00 83.12 79 ALA A N 1
ATOM 625 C CA . ALA A 1 79 ? -1.753 -9.166 -6.361 1.00 83.12 79 ALA A CA 1
ATOM 626 C C . ALA A 1 79 ? -1.529 -10.313 -5.363 1.00 83.12 79 ALA A C 1
ATOM 628 O O . ALA A 1 79 ? -2.481 -11.003 -5.007 1.00 83.12 79 ALA A O 1
ATOM 629 N N . MET A 1 80 ? -0.302 -10.479 -4.857 1.00 86.25 80 MET A N 1
ATOM 630 C CA . MET A 1 80 ? 0.034 -11.418 -3.785 1.00 86.25 80 MET A CA 1
ATOM 631 C C . MET A 1 80 ? -0.685 -11.054 -2.483 1.00 86.25 80 MET A C 1
ATOM 633 O O . MET A 1 80 ? -1.208 -11.942 -1.814 1.00 86.25 80 MET A O 1
ATOM 637 N N . ILE A 1 81 ? -0.720 -9.770 -2.112 1.00 87.44 81 ILE A N 1
ATOM 638 C CA . ILE A 1 81 ? -1.395 -9.319 -0.889 1.00 87.44 81 ILE A CA 1
ATOM 639 C C . ILE A 1 81 ? -2.897 -9.570 -0.987 1.00 87.44 81 ILE A C 1
ATOM 641 O O . ILE A 1 81 ? -3.444 -10.201 -0.086 1.00 87.44 81 ILE A O 1
ATOM 645 N N . ASP A 1 82 ? -3.556 -9.141 -2.069 1.00 85.56 82 ASP A N 1
ATOM 646 C CA . ASP A 1 82 ? -4.992 -9.389 -2.245 1.00 85.56 82 ASP A CA 1
ATOM 647 C C . ASP A 1 82 ? -5.312 -10.889 -2.301 1.00 85.56 82 ASP A C 1
ATOM 649 O O . ASP A 1 82 ? -6.234 -11.339 -1.618 1.00 85.56 82 ASP A O 1
ATOM 653 N N . ALA A 1 83 ? -4.500 -11.680 -3.014 1.00 82.81 83 ALA A N 1
ATOM 654 C CA . ALA A 1 83 ? -4.606 -13.133 -2.988 1.00 82.81 83 ALA A CA 1
ATOM 655 C C . ALA A 1 83 ? -4.554 -13.653 -1.543 1.00 82.81 83 ALA A C 1
ATOM 657 O O . ALA A 1 83 ? -5.463 -14.354 -1.122 1.00 82.81 83 ALA A O 1
ATOM 658 N N . ILE A 1 84 ? -3.578 -13.251 -0.730 1.00 86.00 84 ILE A N 1
ATOM 659 C CA . ILE A 1 84 ? -3.517 -13.668 0.678 1.00 86.00 84 ILE A CA 1
ATOM 660 C C . ILE A 1 84 ? -4.779 -13.266 1.456 1.00 86.00 84 ILE A C 1
ATOM 662 O O . ILE A 1 84 ? -5.309 -14.098 2.198 1.00 86.00 84 ILE A O 1
ATOM 666 N N . LEU A 1 85 ? -5.292 -12.042 1.270 1.00 85.62 85 LEU A N 1
ATOM 667 C CA . LEU A 1 85 ? -6.513 -11.578 1.938 1.00 85.62 85 LEU A CA 1
ATOM 668 C C . LEU A 1 85 ? -7.712 -12.481 1.624 1.00 85.62 85 LEU A C 1
ATOM 670 O O . LEU A 1 85 ? -8.302 -13.060 2.536 1.00 85.62 85 LEU A O 1
ATOM 674 N N . ARG A 1 86 ? -8.052 -12.645 0.339 1.00 84.75 86 ARG A N 1
ATOM 675 C CA . ARG A 1 86 ? -9.257 -13.393 -0.065 1.00 84.75 86 ARG A CA 1
ATOM 676 C C . ARG A 1 86 ? -9.105 -14.904 0.081 1.00 84.75 86 ARG A C 1
ATOM 678 O O . ARG A 1 86 ? -10.114 -15.604 0.132 1.00 84.75 86 ARG A O 1
ATOM 685 N N . ARG A 1 87 ? -7.866 -15.413 0.070 1.00 81.56 87 ARG A N 1
ATOM 686 C CA . ARG A 1 87 ? -7.579 -16.835 -0.169 1.00 81.56 87 ARG A CA 1
ATOM 687 C C . ARG A 1 87 ? -6.923 -17.599 0.990 1.00 81.56 87 ARG A C 1
ATOM 689 O O . ARG A 1 87 ? -7.198 -18.786 1.094 1.00 81.56 87 ARG A O 1
ATOM 696 N N . GLU A 1 88 ? -6.092 -16.969 1.832 1.00 84.38 88 GLU A N 1
ATOM 697 C CA . GLU A 1 88 ? -5.527 -17.578 3.070 1.00 84.38 88 GLU A CA 1
ATOM 698 C C . GLU A 1 88 ? -6.143 -17.009 4.361 1.00 84.38 88 GLU A C 1
ATOM 700 O O . GLU A 1 88 ? -5.975 -17.578 5.447 1.00 84.38 88 GLU A O 1
ATOM 705 N 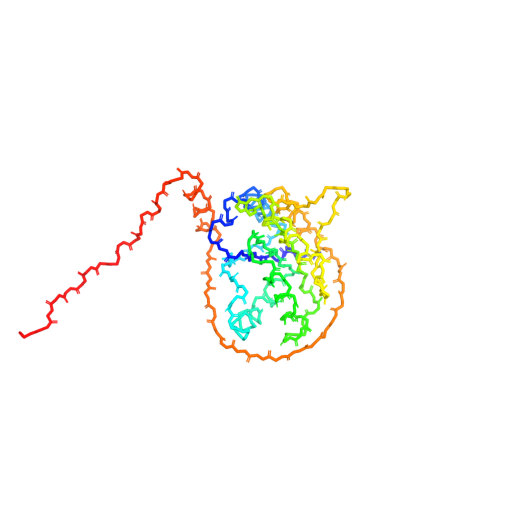N . LEU A 1 89 ? -6.775 -15.835 4.280 1.00 85.94 89 LEU A N 1
ATOM 706 C CA . LEU A 1 89 ? -7.373 -15.147 5.429 1.00 85.94 89 LEU A CA 1
ATOM 707 C C . LEU A 1 89 ? -8.899 -15.089 5.370 1.00 85.94 89 LEU A C 1
ATOM 709 O O . LEU A 1 89 ? -9.508 -14.778 6.389 1.00 85.94 89 LEU A O 1
ATOM 713 N N . HIS A 1 90 ? -9.486 -15.391 4.207 1.00 83.12 90 HIS A N 1
ATOM 714 C CA . HIS A 1 90 ? -10.920 -15.284 3.919 1.00 83.12 90 HIS A CA 1
ATOM 715 C C . HIS A 1 90 ? -11.516 -13.920 4.319 1.00 83.12 90 HIS A C 1
ATOM 717 O O . HIS A 1 90 ? -12.675 -13.828 4.711 1.00 83.12 90 HIS A O 1
ATOM 723 N N . ASP A 1 91 ? -10.715 -12.853 4.221 1.00 82.88 91 ASP A N 1
ATOM 724 C CA . ASP A 1 91 ? -11.142 -11.489 4.519 1.00 82.88 91 ASP A CA 1
ATOM 725 C C . ASP A 1 91 ? -11.502 -10.772 3.213 1.00 82.88 91 ASP A C 1
ATOM 727 O O . ASP A 1 91 ? -10.634 -10.386 2.427 1.00 82.88 91 ASP A O 1
ATOM 731 N N . ASP A 1 92 ? -12.798 -10.605 2.972 1.00 81.69 92 ASP A N 1
ATOM 732 C CA . ASP A 1 92 ? -13.388 -9.844 1.866 1.00 81.69 92 ASP A CA 1
ATOM 733 C C . ASP A 1 92 ? -13.622 -8.363 2.229 1.00 81.69 92 ASP A C 1
ATOM 735 O O . ASP A 1 92 ? -14.020 -7.563 1.384 1.00 81.69 92 ASP A O 1
ATOM 739 N N . ARG A 1 93 ? -13.384 -7.983 3.489 1.00 86.00 93 ARG A N 1
ATOM 740 C CA . ARG A 1 93 ? -13.755 -6.690 4.078 1.00 86.00 93 ARG A CA 1
ATOM 741 C C . ARG A 1 93 ? -12.685 -5.645 3.786 1.00 86.00 93 ARG A C 1
ATOM 743 O O . ARG A 1 93 ? -13.001 -4.532 3.365 1.00 86.00 93 ARG A O 1
ATOM 750 N N . VAL A 1 94 ? -11.420 -6.025 3.981 1.00 87.56 94 VAL A N 1
ATOM 751 C CA . VAL A 1 94 ? -10.250 -5.162 3.788 1.00 87.56 94 VAL A CA 1
ATOM 752 C C . VAL A 1 94 ? -10.025 -4.895 2.304 1.00 87.56 94 VAL A C 1
ATOM 754 O O . VAL A 1 94 ? -9.641 -5.789 1.548 1.00 87.56 94 VAL A O 1
ATOM 757 N N . ARG A 1 95 ? -10.226 -3.655 1.859 1.00 84.56 95 ARG A N 1
ATOM 758 C CA . ARG A 1 95 ? -9.994 -3.276 0.453 1.00 84.56 95 ARG A CA 1
ATOM 759 C C . ARG A 1 95 ? -8.493 -3.163 0.169 1.00 84.56 95 ARG A C 1
ATOM 761 O O . ARG A 1 95 ? -7.739 -2.721 1.030 1.00 84.56 95 ARG A O 1
ATOM 768 N N . VAL A 1 96 ? -8.055 -3.533 -1.034 1.00 86.75 96 VAL A N 1
ATOM 769 C CA . VAL A 1 96 ? -6.670 -3.331 -1.502 1.00 86.75 96 VAL A CA 1
ATOM 770 C C . VAL A 1 96 ? -6.684 -2.292 -2.611 1.00 86.75 96 VAL A C 1
ATOM 772 O O . VAL A 1 96 ? -7.438 -2.441 -3.566 1.00 86.75 96 VAL A O 1
ATOM 775 N N . ILE A 1 97 ? -5.853 -1.257 -2.507 1.00 87.44 97 ILE A N 1
ATOM 776 C CA . ILE A 1 97 ? -5.633 -0.264 -3.562 1.00 87.44 97 ILE A CA 1
ATOM 777 C C . ILE A 1 97 ? -4.233 -0.473 -4.129 1.00 87.44 97 ILE A C 1
ATOM 779 O O . ILE A 1 97 ? -3.244 -0.208 -3.446 1.00 87.44 97 ILE A O 1
ATOM 783 N N . ALA A 1 98 ? -4.155 -0.948 -5.370 1.00 86.81 98 ALA A N 1
ATOM 784 C CA . ALA A 1 98 ? -2.897 -1.140 -6.078 1.00 86.81 98 ALA A CA 1
ATOM 785 C C . ALA A 1 98 ? -2.428 0.185 -6.702 1.00 86.81 98 ALA A C 1
ATOM 787 O O . ALA A 1 98 ? -3.199 0.877 -7.374 1.00 86.81 98 ALA A O 1
ATOM 788 N N . VAL A 1 99 ? -1.159 0.539 -6.485 1.00 87.12 99 VAL A N 1
ATOM 789 C CA . VAL A 1 99 ? -0.537 1.764 -7.003 1.00 87.12 99 VAL A CA 1
ATOM 790 C C . VAL A 1 99 ? 0.779 1.429 -7.697 1.00 87.12 99 VAL A C 1
ATOM 792 O O . VAL A 1 99 ? 1.775 1.104 -7.051 1.00 87.12 99 VAL A O 1
ATOM 795 N N . ALA A 1 100 ? 0.807 1.579 -9.019 1.00 87.31 100 ALA A N 1
ATOM 796 C CA . ALA A 1 100 ? 2.054 1.569 -9.770 1.00 87.31 100 ALA A CA 1
ATOM 797 C C . ALA A 1 100 ? 2.819 2.874 -9.510 1.00 87.31 100 ALA A C 1
ATOM 799 O O . ALA A 1 100 ? 2.344 3.970 -9.813 1.00 87.31 100 ALA A O 1
ATOM 800 N N . LEU A 1 101 ? 4.012 2.767 -8.946 1.00 88.12 101 LEU A N 1
ATOM 801 C CA . LEU A 1 101 ? 4.959 3.866 -8.828 1.00 88.12 101 LEU A CA 1
ATOM 802 C C . LEU A 1 101 ? 5.817 3.951 -10.097 1.00 88.12 101 LEU A C 1
ATOM 804 O O . LEU A 1 101 ? 5.851 3.016 -10.896 1.00 88.12 101 LEU A O 1
ATOM 808 N N . SER A 1 102 ? 6.505 5.072 -10.306 1.00 87.00 102 SER A N 1
ATOM 809 C CA . SER A 1 102 ? 7.476 5.166 -11.398 1.00 87.00 102 SER A CA 1
ATOM 810 C C . SER A 1 102 ? 8.650 4.230 -11.109 1.00 87.00 102 SER A C 1
ATOM 812 O O . SER A 1 102 ? 9.269 4.342 -10.049 1.00 87.00 102 SER A O 1
ATOM 814 N N . GLY A 1 103 ? 8.937 3.319 -12.037 1.00 83.44 103 GLY A N 1
ATOM 815 C CA . GLY A 1 103 ? 10.166 2.527 -12.060 1.00 83.44 103 GLY A CA 1
ATOM 816 C C . GLY A 1 103 ? 11.373 3.359 -12.491 1.00 83.44 103 GLY A C 1
ATOM 817 O O . GLY A 1 103 ? 11.259 4.554 -12.773 1.00 83.44 103 GLY A O 1
ATOM 818 N N . TRP A 1 104 ? 12.532 2.710 -12.589 1.00 83.75 104 TRP A N 1
ATOM 819 C CA . TRP A 1 104 ? 13.780 3.339 -13.047 1.00 83.75 104 TRP A CA 1
ATOM 820 C C . TRP A 1 104 ? 13.720 3.858 -14.496 1.00 83.75 104 TRP A C 1
ATOM 822 O O . TRP A 1 104 ? 14.504 4.724 -14.870 1.00 83.75 104 TRP A O 1
ATOM 832 N N . ASN A 1 105 ? 12.773 3.369 -15.306 1.00 84.44 105 ASN A N 1
ATOM 833 C CA . ASN A 1 105 ? 12.467 3.906 -16.631 1.00 84.44 105 ASN A CA 1
ATOM 834 C C . ASN A 1 105 ? 10.972 3.728 -17.003 1.00 84.44 105 ASN A C 1
ATOM 836 O O . ASN A 1 105 ? 10.173 3.136 -16.264 1.00 84.44 105 ASN A O 1
ATOM 840 N N . HIS A 1 106 ? 10.580 4.226 -18.181 1.00 83.06 106 HIS A N 1
ATOM 841 C CA . HIS A 1 106 ? 9.206 4.119 -18.692 1.00 83.06 106 HIS A CA 1
ATOM 842 C C . HIS A 1 106 ? 8.758 2.681 -19.015 1.00 83.06 106 HIS A C 1
ATOM 844 O O . HIS A 1 106 ? 7.573 2.381 -18.870 1.00 83.06 106 HIS A O 1
ATOM 850 N N . GLN A 1 107 ? 9.663 1.790 -19.432 1.00 83.19 107 GLN A N 1
ATOM 851 C CA . GLN A 1 107 ? 9.345 0.390 -19.734 1.00 83.19 107 GLN A CA 1
ATOM 852 C C . GLN A 1 107 ? 9.044 -0.400 -18.456 1.00 83.19 107 GLN A C 1
ATOM 854 O O . GLN A 1 107 ? 7.999 -1.040 -18.391 1.00 83.19 107 GLN A O 1
ATOM 859 N N . ALA A 1 108 ? 9.879 -0.275 -17.419 1.00 79.12 108 ALA A N 1
ATOM 860 C CA . ALA A 1 108 ? 9.641 -0.851 -16.094 1.00 79.12 108 ALA A CA 1
ATOM 861 C C . ALA A 1 108 ? 8.303 -0.362 -15.521 1.00 79.12 108 ALA A C 1
ATOM 863 O O . ALA A 1 108 ? 7.446 -1.160 -15.155 1.00 79.12 108 ALA A O 1
ATOM 864 N N . THR A 1 109 ? 8.054 0.950 -15.583 1.00 81.62 109 THR A N 1
ATOM 865 C CA . THR A 1 109 ? 6.771 1.547 -15.177 1.00 81.62 109 THR A CA 1
ATOM 866 C C . THR A 1 109 ? 5.581 0.969 -15.963 1.00 81.62 109 THR A C 1
ATOM 868 O O . THR A 1 109 ? 4.535 0.669 -15.384 1.00 81.62 109 THR A O 1
ATOM 871 N N . ARG A 1 110 ? 5.718 0.785 -17.285 1.00 81.12 110 ARG A N 1
ATOM 872 C CA . ARG A 1 110 ? 4.675 0.201 -18.149 1.00 81.12 110 ARG A CA 1
ATOM 873 C C . ARG A 1 110 ? 4.435 -1.275 -17.830 1.00 81.12 110 ARG A C 1
ATOM 875 O O . ARG A 1 110 ? 3.275 -1.667 -17.743 1.00 81.12 110 ARG A O 1
ATOM 882 N N . ALA A 1 111 ? 5.492 -2.061 -17.639 1.00 79.62 111 ALA A N 1
ATOM 883 C CA . ALA A 1 111 ? 5.413 -3.462 -17.236 1.00 79.62 111 ALA A CA 1
ATOM 884 C C . ALA A 1 111 ? 4.724 -3.594 -15.873 1.00 79.62 111 ALA A C 1
ATOM 886 O O . ALA A 1 111 ? 3.769 -4.353 -15.746 1.00 79.62 111 ALA A O 1
ATOM 887 N N . THR A 1 112 ? 5.106 -2.769 -14.894 1.00 80.56 112 THR A N 1
ATOM 888 C CA . THR A 1 112 ? 4.488 -2.750 -13.566 1.00 80.56 112 THR A CA 1
ATOM 889 C C . THR A 1 112 ? 2.988 -2.452 -13.633 1.00 80.56 112 THR A C 1
ATOM 891 O O . THR A 1 112 ? 2.192 -3.162 -13.020 1.00 80.56 112 THR A O 1
ATOM 894 N N . VAL A 1 113 ? 2.565 -1.467 -14.436 1.00 80.56 113 VAL A N 1
ATOM 895 C CA . VAL A 1 113 ? 1.133 -1.202 -14.656 1.00 80.56 113 VAL A CA 1
ATOM 896 C C . VAL A 1 113 ? 0.431 -2.379 -15.349 1.00 80.56 113 VAL A C 1
ATOM 898 O O . VAL A 1 113 ? -0.635 -2.781 -14.897 1.00 80.56 113 VAL A O 1
ATOM 901 N N . LEU A 1 114 ? 0.999 -2.946 -16.419 1.00 79.06 114 LEU A N 1
ATOM 902 C CA . LEU A 1 114 ? 0.383 -4.056 -17.166 1.00 79.06 114 LEU A CA 1
ATOM 903 C C . LEU A 1 114 ? 0.260 -5.339 -16.329 1.00 79.06 114 LEU A C 1
ATOM 905 O O . LEU A 1 114 ? -0.744 -6.043 -16.428 1.00 79.06 114 LEU A O 1
ATOM 909 N N . SER A 1 115 ? 1.235 -5.621 -15.469 1.00 78.75 115 SER A N 1
ATOM 910 C CA . SER A 1 115 ? 1.216 -6.769 -14.558 1.00 78.75 115 SER A CA 1
ATOM 911 C C . SER A 1 115 ? 0.225 -6.590 -13.402 1.00 78.75 115 SER A C 1
ATOM 913 O O . SER A 1 115 ? -0.339 -7.576 -12.936 1.00 78.75 115 SER A O 1
ATOM 915 N N . MET A 1 116 ? -0.074 -5.352 -12.982 1.00 78.25 116 MET A N 1
ATOM 916 C CA . MET A 1 116 ? -1.242 -5.097 -12.128 1.00 78.25 116 MET A CA 1
ATOM 917 C C . MET A 1 116 ? -2.546 -5.273 -12.915 1.00 78.25 116 MET A C 1
ATOM 919 O O . MET A 1 116 ? -3.431 -5.991 -12.464 1.00 78.25 116 MET A O 1
ATOM 923 N N . GLU A 1 117 ? -2.665 -4.644 -14.091 1.00 74.88 117 GLU A N 1
ATOM 924 C CA . GLU A 1 117 ? -3.890 -4.621 -14.914 1.00 74.88 117 GLU A CA 1
ATOM 925 C C . GLU A 1 117 ? -4.296 -5.992 -15.483 1.00 74.88 117 GLU A C 1
ATOM 927 O O . GLU A 1 117 ? -5.465 -6.178 -15.811 1.00 74.88 117 GLU A O 1
ATOM 932 N N . SER A 1 118 ? -3.368 -6.948 -15.579 1.00 69.25 118 SER A N 1
ATOM 933 C CA . SER A 1 118 ? -3.628 -8.330 -16.016 1.00 69.25 118 SER A CA 1
ATOM 934 C C . SER A 1 118 ? -3.867 -9.321 -14.865 1.00 69.25 118 SER A C 1
ATOM 936 O O . SER A 1 118 ? -4.303 -10.450 -15.110 1.00 69.25 118 SER A O 1
ATOM 938 N N . ALA A 1 119 ? -3.627 -8.928 -13.609 1.00 63.16 119 ALA A N 1
ATOM 939 C CA . ALA A 1 119 ? -3.814 -9.803 -12.458 1.00 63.16 119 ALA A CA 1
ATOM 940 C C . ALA A 1 119 ? -5.308 -10.061 -12.183 1.00 63.16 119 ALA A C 1
ATOM 942 O O . ALA A 1 119 ? -6.065 -9.152 -11.846 1.00 63.16 119 ALA A O 1
ATOM 943 N N . ARG A 1 120 ? -5.729 -11.330 -12.280 1.00 59.66 120 ARG A N 1
ATOM 944 C CA . ARG A 1 120 ? -7.096 -11.793 -11.973 1.00 59.66 120 ARG A CA 1
ATOM 945 C C . ARG A 1 120 ? -7.330 -11.876 -10.452 1.00 59.66 120 ARG A C 1
ATOM 947 O O . ARG A 1 120 ? -7.429 -12.966 -9.890 1.00 59.66 120 ARG A O 1
ATOM 954 N N . CYS A 1 121 ? -7.358 -10.725 -9.783 1.00 58.16 121 CYS A N 1
ATOM 955 C CA . CYS A 1 121 ? -7.578 -10.586 -8.340 1.00 58.16 121 CYS A CA 1
ATOM 956 C C . CYS A 1 121 ? -8.420 -9.340 -7.998 1.00 58.16 121 CYS A C 1
ATOM 958 O O . CYS A 1 121 ? -8.852 -8.598 -8.876 1.00 58.16 121 CYS A O 1
ATOM 960 N N . HIS A 1 122 ? -8.671 -9.121 -6.708 1.00 55.47 122 HIS A N 1
ATOM 961 C CA . HIS A 1 122 ? -9.705 -8.230 -6.162 1.00 55.47 122 HIS A CA 1
ATOM 962 C C . HIS A 1 122 ? -9.143 -6.871 -5.728 1.00 55.47 122 HIS A C 1
ATOM 964 O O . HIS A 1 122 ? -9.786 -6.087 -5.028 1.00 55.47 122 HIS A O 1
ATOM 970 N N . GLN A 1 123 ? -7.916 -6.582 -6.164 1.00 55.81 123 GLN A N 1
ATOM 971 C CA . GLN A 1 123 ? -7.268 -5.299 -5.966 1.00 55.81 123 GLN A CA 1
ATOM 972 C C . GLN A 1 123 ? -7.983 -4.202 -6.767 1.00 55.81 123 GLN A C 1
ATOM 974 O O . GLN A 1 123 ? -8.173 -4.308 -7.980 1.00 55.81 123 GLN A O 1
ATOM 979 N N . MET A 1 124 ? -8.322 -3.092 -6.114 1.00 55.25 124 MET A N 1
ATOM 980 C CA . MET A 1 124 ? -8.732 -1.885 -6.819 1.00 55.25 124 MET A CA 1
ATOM 981 C C . MET A 1 124 ? -7.513 -1.271 -7.504 1.00 55.25 124 MET A C 1
ATOM 983 O O . MET A 1 124 ? -6.671 -0.632 -6.868 1.00 55.25 124 MET A O 1
ATOM 987 N N . ILE A 1 125 ? -7.464 -1.402 -8.824 1.00 57.50 125 ILE A N 1
ATOM 988 C CA . ILE A 1 125 ? -6.575 -0.619 -9.678 1.00 57.50 125 ILE A CA 1
ATOM 989 C C . ILE A 1 125 ? -7.307 0.679 -9.999 1.00 57.50 125 ILE A C 1
ATOM 991 O O . ILE A 1 125 ? -8.200 0.715 -10.846 1.00 57.50 125 ILE A O 1
ATOM 995 N N . LEU A 1 126 ? -6.955 1.764 -9.308 1.00 52.38 126 LEU A N 1
ATOM 996 C CA . LEU A 1 126 ? -7.553 3.064 -9.596 1.00 52.38 126 LEU A CA 1
ATOM 997 C C . LEU A 1 126 ? -7.188 3.494 -11.025 1.00 52.38 126 LEU A C 1
ATOM 999 O O . LEU A 1 126 ? -6.023 3.758 -11.326 1.00 52.38 126 LEU A O 1
ATOM 1003 N N . ARG A 1 127 ? -8.195 3.644 -11.888 1.00 47.12 127 ARG A N 1
ATOM 1004 C CA . ARG A 1 127 ? -8.108 4.304 -13.200 1.00 47.12 127 ARG A CA 1
ATOM 1005 C C . ARG A 1 127 ? -8.925 5.599 -13.143 1.00 47.12 127 ARG A C 1
ATOM 1007 O O . ARG A 1 127 ? -10.095 5.555 -12.779 1.00 47.12 127 ARG A O 1
ATOM 1014 N N . PHE A 1 128 ? -8.333 6.742 -13.502 1.00 42.84 128 PHE A N 1
ATOM 1015 C CA . PHE A 1 128 ? -9.064 8.013 -13.641 1.00 42.84 128 PHE A CA 1
ATOM 1016 C C . PHE A 1 128 ? -8.994 8.487 -15.096 1.00 42.84 128 PHE A C 1
ATOM 1018 O O . PHE A 1 128 ? -8.036 9.140 -15.516 1.00 42.84 128 PHE A O 1
ATOM 1025 N N . GLY A 1 129 ? -10.013 8.116 -15.876 1.00 39.62 129 GLY A N 1
ATOM 1026 C CA . GLY A 1 129 ? -10.074 8.388 -17.312 1.00 39.62 129 GLY A CA 1
ATOM 1027 C C . GLY A 1 129 ? -8.879 7.796 -18.069 1.00 39.62 129 GLY A C 1
ATOM 1028 O O . GLY A 1 129 ? -8.400 6.708 -17.752 1.00 39.62 129 GLY A O 1
ATOM 1029 N N . ARG A 1 130 ? -8.367 8.540 -19.056 1.00 34.88 130 ARG A N 1
ATOM 1030 C CA . ARG A 1 130 ? -7.205 8.141 -19.875 1.00 34.88 130 ARG A CA 1
ATOM 1031 C C . ARG A 1 130 ? -5.851 8.252 -19.141 1.00 34.88 130 ARG A C 1
ATOM 1033 O O . ARG A 1 130 ? -4.832 7.860 -19.701 1.00 34.88 130 ARG A O 1
ATOM 1040 N N . GLN A 1 131 ? -5.805 8.764 -17.904 1.00 42.25 131 GLN A N 1
ATOM 1041 C CA . GLN A 1 131 ? -4.559 8.906 -17.136 1.00 42.25 131 GLN A CA 1
ATOM 1042 C C . GLN A 1 131 ? -4.312 7.693 -16.223 1.00 42.25 131 GLN A C 1
ATOM 1044 O O . GLN A 1 131 ? -4.985 7.514 -15.205 1.00 42.25 131 GLN A O 1
ATOM 1049 N N . LYS A 1 132 ? -3.288 6.890 -16.543 1.00 54.12 132 LYS A N 1
ATOM 1050 C CA . LYS A 1 132 ? -2.769 5.840 -15.646 1.00 54.12 132 LYS A CA 1
ATOM 1051 C C . LYS A 1 132 ? -2.255 6.477 -14.344 1.00 54.12 132 LYS A C 1
ATOM 1053 O O . LYS A 1 132 ? -1.493 7.442 -14.385 1.00 54.12 132 LYS A O 1
ATOM 1058 N N . ASN A 1 133 ? -2.661 5.945 -13.188 1.00 60.12 133 ASN A N 1
ATOM 1059 C CA . ASN A 1 133 ? -2.268 6.451 -11.864 1.00 60.12 133 ASN A CA 1
ATOM 1060 C C . ASN A 1 133 ? -0.844 6.018 -11.491 1.00 60.12 133 ASN A C 1
ATOM 1062 O O . ASN A 1 133 ? -0.644 5.171 -10.627 1.00 60.12 133 ASN A O 1
ATOM 1066 N N . ILE A 1 134 ? 0.130 6.618 -12.168 1.00 70.25 134 ILE A N 1
ATOM 1067 C CA . ILE A 1 134 ? 1.555 6.333 -12.011 1.00 70.25 134 ILE A CA 1
ATOM 1068 C C . ILE A 1 134 ? 2.186 7.281 -10.978 1.00 70.25 134 ILE A C 1
ATOM 1070 O O . ILE A 1 134 ? 1.899 8.485 -10.943 1.00 70.25 134 ILE A O 1
ATOM 1074 N N . GLY A 1 135 ? 3.074 6.734 -10.150 1.00 81.81 135 GLY A N 1
ATOM 1075 C CA . GLY A 1 135 ? 3.937 7.487 -9.242 1.00 81.81 135 GLY A CA 1
ATOM 1076 C C . GLY A 1 135 ? 3.194 8.198 -8.110 1.00 81.81 135 GLY A C 1
ATOM 1077 O O . GLY A 1 135 ? 2.052 7.883 -7.767 1.00 81.81 135 GLY A O 1
ATOM 1078 N N . GLY A 1 136 ? 3.839 9.211 -7.528 1.00 85.94 136 GLY A N 1
ATOM 1079 C CA . GLY A 1 136 ? 3.315 9.932 -6.360 1.00 85.94 136 GLY A CA 1
ATOM 1080 C C . GLY A 1 136 ? 1.952 10.613 -6.562 1.00 85.94 136 GLY A C 1
ATOM 1081 O O . GLY A 1 136 ? 1.205 10.784 -5.597 1.00 85.94 136 GLY A O 1
ATOM 1082 N N . LYS A 1 137 ? 1.575 10.949 -7.808 1.00 86.06 137 LYS A N 1
ATOM 1083 C CA . LYS A 1 137 ? 0.216 11.429 -8.133 1.00 86.06 137 LYS A CA 1
ATOM 1084 C C . LYS A 1 137 ? -0.821 10.310 -7.983 1.00 86.06 137 LYS A C 1
ATOM 1086 O O . LYS A 1 137 ? -1.876 10.547 -7.400 1.00 86.06 137 LYS A O 1
ATOM 1091 N N . GLY A 1 138 ? -0.511 9.099 -8.454 1.00 85.00 138 GLY A N 1
ATOM 1092 C CA . GLY A 1 138 ? -1.338 7.909 -8.234 1.00 85.00 138 GLY A CA 1
ATOM 1093 C C . GLY A 1 138 ? -1.470 7.569 -6.750 1.00 85.00 138 GLY A C 1
ATOM 1094 O O . GLY A 1 138 ? -2.582 7.387 -6.260 1.00 85.00 138 GLY A O 1
ATOM 1095 N N . PHE A 1 139 ? -0.357 7.596 -6.012 1.00 90.62 139 PHE A N 1
ATOM 1096 C CA . PHE A 1 139 ? -0.344 7.323 -4.572 1.00 90.62 139 PHE A CA 1
ATOM 1097 C C . PHE A 1 139 ? -1.179 8.328 -3.763 1.00 90.62 139 PHE A C 1
ATOM 1099 O O . PHE A 1 139 ? -2.034 7.931 -2.977 1.00 90.62 139 PHE A O 1
ATOM 1106 N N . SER A 1 140 ? -1.010 9.634 -3.996 1.00 91.00 140 SER A N 1
ATOM 1107 C CA . SER A 1 140 ? -1.792 10.672 -3.304 1.00 91.00 140 SER A CA 1
ATOM 1108 C C . SER A 1 140 ? -3.302 10.555 -3.582 1.00 91.00 140 SER A C 1
ATOM 1110 O O . SER A 1 140 ? -4.116 10.738 -2.674 1.00 91.00 140 SER A O 1
ATOM 1112 N N . ARG A 1 141 ? -3.690 10.157 -4.804 1.00 86.19 141 ARG A N 1
ATOM 1113 C CA . ARG A 1 141 ? -5.086 9.836 -5.151 1.00 86.19 141 ARG A CA 1
ATOM 1114 C C . ARG A 1 141 ? -5.590 8.556 -4.464 1.00 86.19 141 ARG A C 1
ATOM 1116 O O . ARG A 1 141 ? -6.755 8.512 -4.080 1.00 86.19 141 ARG A O 1
ATOM 1123 N N . ALA A 1 142 ? -4.739 7.543 -4.280 1.00 87.69 142 ALA A N 1
ATOM 1124 C CA . ALA A 1 142 ? -5.076 6.334 -3.525 1.00 87.69 142 ALA A CA 1
ATOM 1125 C C . ALA A 1 142 ? -5.334 6.640 -2.043 1.00 87.69 142 ALA A C 1
ATOM 1127 O O . ALA A 1 142 ? -6.352 6.204 -1.510 1.00 87.69 142 ALA A O 1
ATOM 1128 N N . CYS A 1 143 ? -4.497 7.471 -1.411 1.00 91.19 143 CYS A N 1
ATOM 1129 C CA . CYS A 1 143 ? -4.734 7.991 -0.061 1.00 91.19 143 CYS A CA 1
ATOM 1130 C C . CYS A 1 143 ? -6.109 8.671 0.050 1.00 91.19 143 CYS A C 1
ATOM 1132 O O . CYS A 1 143 ? -6.918 8.285 0.887 1.00 91.19 143 CYS A O 1
ATOM 1134 N N . ALA A 1 144 ? -6.408 9.596 -0.869 1.00 89.31 144 ALA A N 1
ATOM 1135 C CA . ALA A 1 144 ? -7.675 10.333 -0.922 1.00 89.31 144 ALA A CA 1
ATOM 1136 C C . ALA A 1 144 ? -8.919 9.477 -1.256 1.00 89.31 144 ALA A C 1
ATOM 1138 O O . ALA A 1 144 ? -10.042 9.973 -1.170 1.00 89.31 144 ALA A O 1
ATOM 1139 N N . LYS A 1 145 ? -8.750 8.215 -1.675 1.00 85.25 145 LYS A N 1
ATOM 1140 C CA . LYS A 1 145 ? -9.852 7.249 -1.836 1.00 85.25 145 LYS A CA 1
ATOM 1141 C C . LYS A 1 145 ? -9.931 6.240 -0.695 1.00 85.25 145 LYS A C 1
ATOM 1143 O O . LYS A 1 145 ? -11.039 5.832 -0.355 1.00 85.25 145 LYS A O 1
ATOM 1148 N N . ALA A 1 146 ? -8.806 5.899 -0.069 1.00 87.25 146 ALA A N 1
ATOM 1149 C CA . ALA A 1 146 ? -8.781 5.090 1.144 1.00 87.25 146 ALA A CA 1
ATOM 1150 C C . ALA A 1 146 ? -9.526 5.783 2.296 1.00 87.25 146 ALA A C 1
ATOM 1152 O O . ALA A 1 146 ? -10.334 5.137 2.954 1.00 87.25 146 ALA A O 1
ATOM 1153 N N . SER A 1 147 ? -9.342 7.095 2.491 1.00 86.69 147 SER A N 1
ATOM 1154 C CA . SER A 1 147 ? -10.023 7.845 3.559 1.00 86.69 147 SER A CA 1
ATOM 1155 C C . SER A 1 147 ? -11.544 7.973 3.388 1.00 86.69 147 SER A C 1
ATOM 1157 O O . SER A 1 147 ? -12.245 8.173 4.377 1.00 86.69 147 SER A O 1
ATOM 1159 N N . VAL A 1 148 ? -12.070 7.778 2.171 1.00 82.12 148 VAL A N 1
ATOM 1160 C CA . VAL A 1 148 ? -13.510 7.873 1.843 1.00 82.12 148 VAL A CA 1
ATOM 1161 C C . VAL A 1 148 ? -14.248 6.517 1.939 1.00 82.12 148 VAL A C 1
ATOM 1163 O O . VAL A 1 148 ? -15.474 6.494 1.970 1.00 82.12 148 VAL A O 1
ATOM 1166 N N . GLY A 1 149 ? -13.539 5.383 2.045 1.00 64.19 149 GLY A N 1
ATOM 1167 C CA . GLY A 1 149 ? -14.125 4.098 2.479 1.00 64.19 149 GLY A CA 1
ATOM 1168 C C . GLY A 1 149 ? -15.095 3.396 1.505 1.00 64.19 149 GLY A C 1
ATOM 1169 O O . GLY A 1 149 ? -16.220 3.070 1.878 1.00 64.19 149 GLY A O 1
ATOM 1170 N N . ILE A 1 150 ? -14.668 3.139 0.262 1.00 56.38 150 ILE A N 1
ATOM 1171 C CA . ILE A 1 150 ? -15.504 2.570 -0.823 1.00 56.38 150 ILE A CA 1
ATOM 1172 C C . ILE A 1 150 ? -15.627 1.022 -0.751 1.00 56.38 150 ILE A C 1
ATOM 1174 O O . ILE A 1 150 ? -14.677 0.329 -0.392 1.00 56.38 150 ILE A O 1
ATOM 1178 N N . HIS A 1 151 ? -16.791 0.467 -1.123 1.00 47.06 151 HIS A N 1
ATOM 1179 C CA . HIS A 1 151 ? -17.107 -0.978 -1.155 1.00 47.06 151 HIS A CA 1
ATOM 1180 C C . HIS A 1 151 ? -16.800 -1.634 -2.530 1.00 47.06 151 HIS A C 1
ATOM 1182 O O . HIS A 1 151 ? -17.280 -1.122 -3.537 1.00 47.06 151 HIS A O 1
ATOM 1188 N N . LEU A 1 152 ? -16.033 -2.746 -2.586 1.00 48.00 152 LEU A N 1
ATOM 1189 C CA . LEU A 1 152 ? -15.613 -3.481 -3.816 1.00 48.00 152 LEU A CA 1
ATOM 1190 C C . LEU A 1 152 ? -15.283 -4.979 -3.528 1.00 48.00 152 LEU A C 1
ATOM 1192 O O . LEU A 1 152 ? -14.470 -5.222 -2.639 1.00 48.00 152 LEU A O 1
ATOM 1196 N N . ASN A 1 153 ? -15.850 -5.962 -4.253 1.00 33.19 153 ASN A N 1
ATOM 1197 C CA . ASN A 1 153 ? -16.017 -7.378 -3.803 1.00 33.19 153 ASN A CA 1
ATOM 1198 C C . ASN A 1 153 ? -15.046 -8.455 -4.432 1.00 33.19 153 ASN A C 1
ATOM 1200 O O . ASN A 1 153 ? -14.062 -8.098 -5.074 1.00 33.19 153 ASN A O 1
ATOM 1204 N N . TYR A 1 154 ? -15.386 -9.761 -4.271 1.00 33.88 154 TYR A N 1
ATOM 1205 C CA . TYR A 1 154 ? -14.897 -11.038 -4.903 1.00 33.88 154 TYR A CA 1
ATOM 1206 C C . TYR A 1 154 ? -13.706 -11.851 -4.233 1.00 33.88 154 TYR A C 1
ATOM 1208 O O . TYR A 1 154 ? -13.149 -11.390 -3.235 1.00 33.88 154 TYR A O 1
ATOM 1216 N N . THR A 1 155 ? -13.410 -13.121 -4.642 1.00 32.47 155 THR A N 1
ATOM 1217 C CA . THR A 1 155 ? -13.039 -14.275 -3.729 1.00 32.47 155 THR A CA 1
ATOM 1218 C C . THR A 1 155 ? -11.992 -15.370 -4.204 1.00 32.47 155 THR A C 1
ATOM 1220 O O . THR A 1 155 ? -11.683 -15.435 -5.387 1.00 32.47 155 THR A O 1
ATOM 1223 N N . VAL A 1 156 ? -11.521 -16.285 -3.292 1.00 33.22 156 VAL A N 1
ATOM 1224 C CA . VAL A 1 156 ? -11.030 -17.729 -3.462 1.00 33.22 156 VAL A CA 1
ATOM 1225 C C . VAL A 1 156 ? -9.705 -18.063 -4.240 1.00 33.22 156 VAL A C 1
ATOM 1227 O O . VAL A 1 156 ? -9.476 -17.434 -5.265 1.00 33.22 156 VAL A O 1
ATOM 1230 N N . MET A 1 157 ? -8.767 -19.027 -3.955 1.00 29.78 157 MET A N 1
ATOM 1231 C CA . MET A 1 157 ? -8.228 -19.882 -2.816 1.00 29.78 157 MET A CA 1
ATOM 1232 C C . MET A 1 157 ? -6.721 -20.321 -3.095 1.00 29.78 157 MET A C 1
ATOM 1234 O O . MET A 1 157 ? -6.298 -20.134 -4.239 1.00 29.78 157 MET A O 1
ATOM 1238 N N . LEU A 1 158 ? -5.880 -20.822 -2.132 1.00 38.06 158 LEU A N 1
ATOM 1239 C CA . LEU A 1 158 ? -4.432 -21.269 -2.312 1.00 38.06 158 LEU A CA 1
ATOM 1240 C C . LEU A 1 158 ? -3.705 -21.948 -1.070 1.00 38.06 158 LEU A C 1
ATOM 1242 O O . LEU A 1 158 ? -4.385 -22.324 -0.122 1.00 38.06 158 LEU A O 1
ATOM 1246 N N . THR A 1 159 ? -2.348 -22.123 -1.077 1.00 33.53 159 THR A N 1
ATOM 1247 C CA . THR A 1 159 ? -1.436 -22.757 -0.046 1.00 33.53 159 THR A CA 1
ATOM 1248 C C . THR A 1 159 ? -0.020 -22.060 0.122 1.00 33.53 159 THR A C 1
ATOM 1250 O O . THR A 1 159 ? 0.239 -21.076 -0.563 1.00 33.53 159 THR A O 1
ATOM 1253 N N . ALA A 1 160 ? 0.903 -22.468 1.051 1.00 40.28 160 ALA A N 1
ATOM 1254 C CA . ALA A 1 160 ? 1.650 -21.500 1.941 1.00 40.28 160 ALA A CA 1
ATOM 1255 C C . ALA A 1 160 ? 3.182 -21.708 2.388 1.00 40.28 160 ALA A C 1
ATOM 1257 O O . ALA A 1 160 ? 3.559 -22.850 2.645 1.00 40.28 160 ALA A O 1
ATOM 1258 N N . GLY A 1 161 ? 4.024 -20.657 2.729 1.00 33.41 161 GLY A N 1
ATOM 1259 C CA . GLY A 1 161 ? 5.345 -20.701 3.541 1.00 33.41 161 GLY A CA 1
ATOM 1260 C C . GLY A 1 161 ? 5.995 -19.434 4.324 1.00 33.41 161 GLY A C 1
ATOM 1261 O O . GLY A 1 161 ? 5.902 -18.342 3.815 1.00 33.41 161 GLY A O 1
ATOM 1262 N N . PRO A 1 162 ? 6.738 -19.496 5.494 1.00 44.59 162 PRO A N 1
ATOM 1263 C CA . PRO A 1 162 ? 7.477 -18.450 6.369 1.00 44.59 162 PRO A CA 1
ATOM 1264 C C . PRO A 1 162 ? 6.985 -17.105 7.115 1.00 44.59 162 PRO A C 1
ATOM 1266 O O . PRO A 1 162 ? 5.889 -17.172 7.668 1.00 44.59 162 PRO A O 1
ATOM 1269 N N . LYS A 1 163 ? 7.811 -16.021 7.418 1.00 45.19 163 LYS A N 1
ATOM 1270 C CA . LYS A 1 163 ? 7.657 -14.925 8.510 1.00 45.19 163 LYS A CA 1
ATOM 1271 C C . LYS A 1 163 ? 8.320 -13.441 8.353 1.00 45.19 163 LYS A C 1
ATOM 1273 O O . LYS A 1 163 ? 9.547 -13.433 8.311 1.00 45.19 163 LYS A O 1
ATOM 1278 N N . PRO A 1 164 ? 7.607 -12.249 8.456 1.00 51.03 164 PRO A N 1
ATOM 1279 C CA . PRO A 1 164 ? 7.977 -10.775 8.147 1.00 51.03 164 PRO A CA 1
ATOM 1280 C C . PRO A 1 164 ? 8.758 -9.716 9.031 1.00 51.03 164 PRO A C 1
ATOM 1282 O O . PRO A 1 164 ? 8.872 -9.897 10.242 1.00 51.03 164 PRO A O 1
ATOM 1285 N N . GLU A 1 165 ? 9.098 -8.526 8.426 1.00 75.12 165 GLU A N 1
ATOM 1286 C CA . GLU A 1 165 ? 9.564 -7.168 8.950 1.00 75.12 165 GLU A CA 1
ATOM 1287 C C . GLU A 1 165 ? 8.453 -6.044 8.950 1.00 75.12 165 GLU A C 1
ATOM 1289 O O . GLU A 1 165 ? 7.416 -6.228 8.312 1.00 75.12 165 GLU A O 1
ATOM 1294 N N . GLN A 1 166 ? 8.627 -4.887 9.650 1.00 75.31 166 GLN A N 1
ATOM 1295 C CA . GLN A 1 166 ? 7.670 -3.736 9.796 1.00 75.31 166 GLN A CA 1
ATOM 1296 C C . GLN A 1 166 ? 8.362 -2.360 10.111 1.00 75.31 166 GLN A C 1
ATOM 1298 O O . GLN A 1 166 ? 9.408 -2.374 10.753 1.00 75.31 166 GLN A O 1
ATOM 1303 N N . LEU A 1 167 ? 7.783 -1.177 9.770 1.00 78.75 167 LEU A N 1
ATOM 1304 C CA . LEU A 1 167 ? 8.302 0.189 10.115 1.00 78.75 167 LEU A CA 1
ATOM 1305 C C . LEU A 1 167 ? 7.212 1.189 10.605 1.00 78.75 167 LEU A C 1
ATOM 1307 O O . LEU A 1 167 ? 6.027 0.982 10.384 1.00 78.75 167 LEU A O 1
ATOM 1311 N N . SER A 1 168 ? 7.584 2.324 11.227 1.00 83.25 168 SER A N 1
ATOM 1312 C CA . SER A 1 168 ? 6.644 3.370 11.713 1.00 83.25 168 SER A CA 1
ATOM 1313 C C . SER A 1 168 ? 6.499 4.592 10.782 1.00 83.25 168 SER A C 1
ATOM 1315 O O . SER A 1 168 ? 7.410 4.906 10.016 1.00 83.25 168 SER A O 1
ATOM 1317 N N . LEU A 1 169 ? 5.382 5.336 10.884 1.00 73.19 169 LEU A N 1
ATOM 1318 C CA . LEU A 1 169 ? 5.065 6.502 10.031 1.00 73.19 169 LEU A CA 1
ATOM 1319 C C . LEU A 1 169 ? 6.172 7.570 10.010 1.00 73.19 169 LEU A C 1
ATOM 1321 O O . LEU A 1 169 ? 6.691 7.900 8.944 1.00 73.19 169 LEU A O 1
ATOM 1325 N N . ARG A 1 170 ? 6.571 8.089 11.184 1.00 83.00 170 ARG A N 1
ATOM 1326 C CA . ARG A 1 170 ? 7.635 9.110 11.284 1.00 83.00 170 ARG A CA 1
ATOM 1327 C C . ARG A 1 170 ? 8.955 8.608 10.685 1.00 83.00 170 ARG A C 1
ATOM 1329 O O . ARG A 1 170 ? 9.648 9.377 10.021 1.00 83.00 170 ARG A O 1
ATOM 1336 N N . ARG A 1 171 ? 9.293 7.320 10.861 1.00 84.69 171 ARG A N 1
ATOM 1337 C CA . ARG A 1 171 ? 10.518 6.736 10.289 1.00 84.69 171 ARG A CA 1
ATOM 1338 C C . ARG A 1 171 ? 10.420 6.575 8.772 1.00 84.69 171 ARG A C 1
ATOM 1340 O O . ARG A 1 171 ? 11.393 6.883 8.093 1.00 84.69 171 ARG A O 1
ATOM 1347 N N . ALA A 1 172 ? 9.267 6.173 8.242 1.00 77.00 172 ALA A N 1
ATOM 1348 C CA . ALA A 1 172 ? 9.027 6.065 6.804 1.00 77.00 172 ALA A CA 1
ATOM 1349 C C . ALA A 1 172 ? 9.074 7.434 6.096 1.00 77.00 172 ALA A C 1
ATOM 1351 O O . ALA A 1 172 ? 9.732 7.557 5.066 1.00 77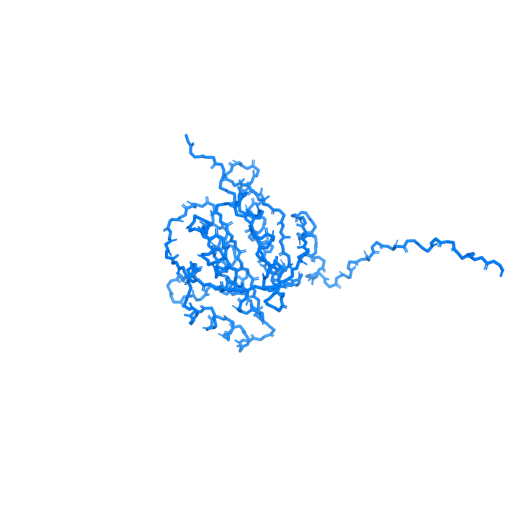.00 172 ALA A O 1
ATOM 1352 N N . ILE A 1 173 ? 8.467 8.481 6.675 1.00 82.81 173 ILE A N 1
ATOM 1353 C CA . ILE A 1 173 ? 8.569 9.856 6.149 1.00 82.81 173 ILE A CA 1
ATOM 1354 C C . ILE A 1 173 ? 10.024 10.345 6.190 1.00 82.81 173 ILE A C 1
ATOM 1356 O O . ILE A 1 173 ? 10.498 10.905 5.202 1.00 82.81 173 ILE A O 1
ATOM 1360 N N . LYS A 1 174 ? 10.757 10.098 7.289 1.00 86.31 174 LYS A N 1
ATOM 1361 C CA . LYS A 1 174 ? 12.184 10.446 7.392 1.00 86.31 174 LYS A CA 1
ATOM 1362 C C . LYS A 1 174 ? 13.011 9.747 6.299 1.00 86.31 174 LYS A C 1
ATOM 1364 O O . LYS A 1 174 ? 13.660 10.442 5.527 1.00 86.31 174 LYS A O 1
ATOM 1369 N N . ILE A 1 175 ? 12.888 8.425 6.147 1.00 82.62 175 ILE A N 1
ATOM 1370 C CA . ILE A 1 175 ? 13.579 7.645 5.098 1.00 82.62 175 ILE A CA 1
ATOM 1371 C C . ILE A 1 175 ? 13.232 8.161 3.690 1.00 82.62 175 ILE A C 1
ATOM 1373 O O . ILE A 1 175 ? 14.121 8.348 2.864 1.00 82.62 175 ILE A O 1
ATOM 1377 N N . GLY A 1 176 ? 11.952 8.438 3.414 1.00 76.75 176 GLY A N 1
ATOM 1378 C CA . GLY A 1 176 ? 11.500 8.961 2.120 1.00 76.75 176 GLY A CA 1
ATOM 1379 C C . GLY A 1 176 ? 11.995 10.377 1.795 1.00 76.75 176 GLY A C 1
ATOM 1380 O O . GLY A 1 176 ? 12.018 10.750 0.622 1.00 76.75 176 GLY A O 1
ATOM 1381 N N . ARG A 1 177 ? 12.410 11.158 2.803 1.00 86.44 177 ARG A N 1
ATOM 1382 C CA . ARG A 1 177 ? 13.075 12.459 2.627 1.00 86.44 177 ARG A CA 1
ATOM 1383 C C . ARG A 1 177 ? 14.595 12.299 2.488 1.00 86.44 177 ARG A C 1
ATOM 1385 O O . ARG A 1 177 ? 15.138 12.817 1.520 1.00 86.44 177 ARG A O 1
ATOM 1392 N N . GLU A 1 178 ? 15.242 11.524 3.365 1.00 84.25 178 GLU A N 1
ATOM 1393 C CA . GLU A 1 178 ? 16.689 11.213 3.330 1.00 84.25 178 GLU A CA 1
ATOM 1394 C C . GLU A 1 178 ? 17.121 10.666 1.954 1.00 84.25 178 GLU A C 1
ATOM 1396 O O . GLU A 1 178 ? 18.002 11.222 1.298 1.00 84.25 178 GLU A O 1
ATOM 1401 N N . LEU A 1 179 ? 16.412 9.646 1.451 1.00 80.19 179 LEU A N 1
ATOM 1402 C CA . LEU A 1 179 ? 16.676 9.040 0.138 1.00 80.19 179 LEU A CA 1
ATOM 1403 C C . LEU A 1 179 ? 16.388 9.974 -1.048 1.00 80.19 179 LEU A C 1
ATOM 1405 O O . LEU A 1 179 ? 16.852 9.707 -2.153 1.00 80.19 179 LEU A O 1
ATOM 1409 N N . LYS A 1 180 ? 15.619 11.052 -0.849 1.00 73.12 180 LYS A N 1
ATOM 1410 C CA . LYS A 1 180 ? 15.314 12.039 -1.894 1.00 73.12 180 LYS A CA 1
ATOM 1411 C C . LYS A 1 180 ? 16.325 13.190 -1.923 1.00 73.12 180 LYS A C 1
ATOM 1413 O O . LYS A 1 180 ? 16.555 13.749 -2.990 1.00 73.12 180 LYS A O 1
ATOM 1418 N N . SER A 1 181 ? 16.923 13.546 -0.787 1.00 72.31 181 SER A N 1
ATOM 1419 C CA . SER A 1 181 ? 17.964 14.580 -0.709 1.00 72.31 181 SER A CA 1
ATOM 1420 C C . SER A 1 181 ? 19.373 14.058 -1.010 1.00 72.31 181 SER A C 1
ATOM 1422 O O . SER A 1 181 ? 20.322 14.827 -0.923 1.00 72.31 181 SER A O 1
ATOM 1424 N N . GLY A 1 182 ? 19.533 12.764 -1.316 1.00 56.53 182 GLY A N 1
ATOM 1425 C CA . GLY A 1 182 ? 20.842 12.139 -1.546 1.00 56.53 182 GLY A CA 1
ATOM 1426 C C . GLY A 1 182 ? 21.714 12.030 -0.289 1.00 56.53 182 GLY A C 1
ATOM 1427 O O . GLY A 1 182 ? 22.880 11.666 -0.387 1.00 56.53 182 GLY A O 1
ATOM 1428 N N . VAL A 1 183 ? 21.160 12.329 0.891 1.00 52.66 183 VAL A N 1
ATOM 1429 C CA . VAL A 1 183 ? 21.892 12.311 2.163 1.00 52.66 183 VAL A CA 1
ATOM 1430 C C . VAL A 1 183 ? 21.812 10.897 2.740 1.00 52.66 183 VAL A C 1
ATOM 1432 O O . VAL A 1 183 ? 20.704 10.442 3.045 1.00 52.66 183 VAL A O 1
ATOM 1435 N N . PRO A 1 184 ? 22.940 10.184 2.925 1.00 46.81 184 PRO A N 1
ATOM 1436 C CA . PRO A 1 184 ? 22.920 8.877 3.562 1.00 46.81 184 PRO A CA 1
ATOM 1437 C C . PRO A 1 184 ? 22.359 9.008 4.977 1.00 46.81 184 PRO A C 1
ATOM 1439 O O . PRO A 1 184 ? 22.869 9.786 5.784 1.00 46.81 184 PRO A O 1
ATOM 1442 N N . SER A 1 185 ? 21.325 8.232 5.310 1.00 52.06 185 SER A N 1
ATOM 1443 C CA . SER A 1 185 ? 20.893 8.137 6.701 1.00 52.06 185 SER A CA 1
ATOM 1444 C C . SER A 1 185 ? 22.029 7.489 7.490 1.00 52.06 185 SER A C 1
ATOM 1446 O O . SER A 1 185 ? 22.258 6.287 7.320 1.00 52.06 185 SER A O 1
ATOM 1448 N N . GLN A 1 186 ? 22.741 8.256 8.323 1.00 48.62 186 GLN A N 1
ATOM 1449 C CA . GLN A 1 186 ? 23.743 7.692 9.226 1.00 48.62 186 GLN A CA 1
ATOM 1450 C C . GLN A 1 186 ? 23.089 6.551 10.009 1.00 48.62 186 GLN A C 1
ATOM 1452 O O . GLN A 1 186 ? 22.079 6.742 10.695 1.00 48.62 186 GLN A O 1
ATOM 1457 N N . GLY A 1 187 ? 23.618 5.341 9.830 1.00 42.69 187 GLY A N 1
ATOM 1458 C CA . GLY A 1 187 ? 23.170 4.191 10.596 1.00 42.69 187 GLY A CA 1
ATOM 1459 C C . GLY A 1 187 ? 23.449 4.455 12.069 1.00 42.69 187 GLY A C 1
ATOM 1460 O O . GLY A 1 187 ? 24.518 4.959 12.409 1.00 42.69 187 GLY A O 1
ATOM 1461 N N . CYS A 1 188 ? 22.504 4.116 12.946 1.00 42.66 188 CYS A N 1
ATOM 1462 C CA . CYS A 1 188 ? 22.806 4.042 14.369 1.00 42.66 188 CYS A CA 1
ATOM 1463 C C . CYS A 1 188 ? 23.940 3.027 14.527 1.00 42.66 188 CYS A C 1
ATOM 1465 O O . CYS A 1 188 ? 23.732 1.845 14.253 1.00 42.66 188 CYS A O 1
ATOM 1467 N N . ALA A 1 189 ? 25.132 3.496 14.893 1.00 42.03 189 ALA A N 1
ATOM 1468 C CA . ALA A 1 189 ? 26.280 2.630 15.083 1.00 42.03 189 ALA A CA 1
ATOM 1469 C C . ALA A 1 189 ? 25.965 1.658 16.224 1.00 42.03 189 ALA A C 1
ATOM 1471 O O . ALA A 1 189 ? 25.869 2.060 17.384 1.00 42.03 189 ALA A O 1
ATOM 1472 N N . SER A 1 190 ? 25.776 0.381 15.889 1.00 46.53 190 SER A N 1
ATOM 1473 C CA . SER A 1 190 ? 25.759 -0.694 16.875 1.00 46.53 190 SER A CA 1
ATOM 1474 C C . SER A 1 190 ? 27.116 -0.683 17.569 1.00 46.53 190 SER A C 1
ATOM 1476 O O . SER A 1 190 ? 28.128 -0.977 16.936 1.00 46.53 190 SER A O 1
ATOM 1478 N N . GLY A 1 191 ? 27.150 -0.263 18.834 1.00 39.34 191 GLY A N 1
ATOM 1479 C CA . GLY A 1 191 ? 28.402 -0.083 19.561 1.00 39.34 191 GLY A CA 1
ATOM 1480 C C . GLY A 1 191 ? 29.193 -1.388 19.645 1.00 39.34 191 GLY A C 1
ATOM 1481 O O . GLY A 1 191 ? 28.642 -2.423 20.020 1.00 39.34 191 GLY A O 1
ATOM 1482 N N . ASN A 1 192 ? 30.488 -1.327 19.324 1.00 43.62 192 ASN A N 1
ATOM 1483 C CA . ASN A 1 192 ? 31.416 -2.428 19.569 1.00 43.62 192 ASN A CA 1
ATOM 1484 C C . ASN A 1 192 ? 31.563 -2.632 21.083 1.00 43.62 192 ASN A C 1
ATOM 1486 O O . ASN A 1 192 ? 32.345 -1.938 21.732 1.00 43.62 192 ASN A O 1
ATOM 1490 N N . LEU A 1 193 ? 30.822 -3.586 21.644 1.00 43.09 193 LEU A N 1
ATOM 1491 C CA . LEU A 1 193 ? 31.018 -4.032 23.019 1.00 43.09 193 LEU A CA 1
ATOM 1492 C C . LEU A 1 193 ? 32.082 -5.133 23.076 1.00 43.09 193 LEU A C 1
ATOM 1494 O O . LEU A 1 193 ? 31.933 -6.184 22.461 1.00 43.09 193 LEU A O 1
ATOM 1498 N N . SER A 1 194 ? 33.131 -4.854 23.857 1.00 40.94 194 SER A N 1
ATOM 1499 C CA . SER A 1 194 ? 34.041 -5.806 24.516 1.00 40.94 194 SER A CA 1
ATOM 1500 C C . SER A 1 194 ? 34.594 -6.981 23.690 1.00 40.94 194 SER A C 1
ATOM 1502 O O . SER A 1 194 ? 33.967 -8.032 23.569 1.00 40.94 194 SER A O 1
ATOM 1504 N N . ARG A 1 195 ? 35.866 -6.865 23.281 1.00 43.72 195 ARG A N 1
ATOM 1505 C CA . ARG A 1 195 ? 36.741 -8.033 23.088 1.00 43.72 195 ARG A CA 1
ATOM 1506 C C . ARG A 1 195 ? 37.201 -8.576 24.447 1.00 43.72 195 ARG A C 1
ATOM 1508 O O . ARG A 1 195 ? 37.983 -7.918 25.121 1.00 43.72 195 ARG A O 1
ATOM 1515 N N . THR A 1 196 ? 36.795 -9.798 24.753 1.00 44.41 196 THR A N 1
ATOM 1516 C CA . THR A 1 196 ? 37.435 -10.799 25.633 1.00 44.41 196 THR A CA 1
ATOM 1517 C C . THR A 1 196 ? 36.867 -12.165 25.191 1.00 44.41 196 THR A C 1
ATOM 1519 O O . THR A 1 196 ? 35.768 -12.167 24.627 1.00 44.41 196 THR A O 1
ATOM 1522 N N . PRO A 1 197 ? 37.556 -13.318 25.364 1.00 51.09 197 PRO A N 1
ATOM 1523 C CA . PRO A 1 197 ? 38.448 -13.625 26.489 1.00 51.09 197 PRO A CA 1
ATOM 1524 C C . PRO A 1 197 ? 39.777 -14.340 26.143 1.00 51.09 197 PRO A C 1
ATOM 1526 O O . PRO A 1 197 ? 39.977 -14.769 25.012 1.00 51.09 197 PRO A O 1
ATOM 1529 N N . ARG A 1 198 ? 40.568 -14.570 27.206 1.00 49.84 198 ARG A N 1
ATOM 1530 C CA . ARG A 1 198 ? 41.805 -15.375 27.296 1.00 49.84 198 ARG A CA 1
ATOM 1531 C C . ARG A 1 198 ? 43.000 -14.792 26.546 1.00 49.84 198 ARG A C 1
ATOM 1533 O O . ARG A 1 198 ? 43.213 -15.162 25.377 1.00 49.84 198 ARG A O 1
#

pLDDT: mean 75.58, std 18.07, range [29.78, 94.88]

Radius of gyration: 17.63 Å; chains: 1; bounding box: 63×38×47 Å

Foldseek 3Di:
DDFAAEEEEEEQDLQLLLLLQLQLVVVVVCVVVRLHHYDFYYHHAPPPWQVALLVVVLVVLVRHQEYEYEYAQGLCVLLSNQCSCQAVNVHFRYAYEYAHEHHPDPVSSVVSQVSNVPRPGQHDLDDDPPDRLYTSNNNNVVSVVSSVRDHTGDHYYDDTDDHDDTGGSVVSSVSSVCSVVVHDDPPPPPDDDDDDDD